Protein AF-R7FES4-F1 (afdb_monomer)

Sequence (307 aa):
MIMKKNKIALILLIMLLIALTPLKIIQAHNVELDPESLISLPMMILGGSGTVTIKNTVTDYTLYFQAVKIDNSTYSQINQVEAEGKNKLEKLKEEYKALETEVKTLKETYNTAYDAYAEGLKNTSLTETEKEKLKTDYETAKNNYQDKVKEYNDKVDEYNNIATETNNKINELTPMYIENDWVKATDNNISIDTKEFTGKQPYTIWIKLVTTEGTYYDEGIYTVTGTKTEEDTKKEDDVVDDSKNNENSNKEEKNNLIEFQNTNDNTTAQGKLPFTGKNKIYLISIVSIIIIAIISYNKYFKYKDVK

Radius of gyration: 29.15 Å; Cα contacts (8 Å, |Δi|>4): 291; chains: 1; bounding box: 77×64×92 Å

Structure (mmCIF, N/CA/C/O backbone):
data_AF-R7FES4-F1
#
_entry.id   AF-R7FES4-F1
#
loop_
_atom_site.group_PDB
_atom_site.id
_atom_site.type_symbol
_atom_site.label_atom_id
_atom_site.label_alt_id
_atom_site.label_comp_id
_atom_site.label_asym_id
_atom_site.label_entity_id
_atom_site.label_seq_id
_atom_site.pdbx_PDB_ins_code
_atom_site.Cartn_x
_atom_site.Cartn_y
_atom_site.Cartn_z
_atom_site.occupancy
_atom_site.B_iso_or_equiv
_atom_site.auth_seq_id
_atom_site.auth_comp_id
_atom_site.auth_asym_id
_atom_site.auth_atom_id
_atom_site.pdbx_PDB_model_num
ATOM 1 N N . MET A 1 1 ? -20.348 41.275 -15.454 1.00 45.09 1 MET A N 1
ATOM 2 C CA . MET A 1 1 ? -20.628 39.836 -15.211 1.00 45.09 1 MET A CA 1
ATOM 3 C C . MET A 1 1 ? -20.279 38.975 -16.443 1.00 45.09 1 MET A C 1
ATOM 5 O O . MET A 1 1 ? -21.078 38.152 -16.860 1.00 45.09 1 MET A O 1
ATOM 9 N N . ILE A 1 2 ? -19.089 39.149 -17.044 1.00 40.47 2 ILE A N 1
ATOM 10 C CA . ILE A 1 2 ? -18.698 38.469 -18.307 1.00 40.47 2 ILE A CA 1
ATOM 11 C C . ILE A 1 2 ? -17.461 37.556 -18.131 1.00 40.47 2 ILE A C 1
ATOM 13 O O . ILE A 1 2 ? -17.346 36.540 -18.800 1.00 40.47 2 ILE A O 1
ATOM 17 N N . MET A 1 3 ? -16.594 37.797 -17.138 1.00 39.56 3 MET A N 1
ATOM 18 C CA . MET A 1 3 ? -15.362 37.005 -16.940 1.00 39.56 3 MET A CA 1
ATOM 19 C C . MET A 1 3 ? -15.538 35.619 -16.287 1.00 39.56 3 MET A C 1
ATOM 21 O O . MET A 1 3 ? -14.634 34.795 -16.385 1.00 39.56 3 MET A O 1
ATOM 25 N N . LYS A 1 4 ? -16.660 35.325 -15.609 1.00 43.09 4 LYS A N 1
ATOM 26 C CA . LYS A 1 4 ? -16.847 34.023 -14.924 1.00 43.09 4 LYS A CA 1
ATOM 27 C C . LYS A 1 4 ? -17.251 32.891 -15.879 1.00 43.09 4 LYS A C 1
ATOM 29 O O . LYS A 1 4 ? -16.804 31.767 -15.694 1.00 43.09 4 LYS A O 1
ATOM 34 N N . LYS A 1 5 ? -18.040 33.189 -16.920 1.00 46.28 5 LYS A N 1
ATOM 35 C CA . LYS A 1 5 ? -18.491 32.188 -17.907 1.00 46.28 5 LYS A CA 1
ATOM 36 C C . LYS A 1 5 ? -17.357 31.756 -18.846 1.00 46.28 5 LYS A C 1
ATOM 38 O O . LYS A 1 5 ? -17.250 30.576 -19.160 1.00 46.28 5 LYS A O 1
ATOM 43 N N . ASN A 1 6 ? -16.448 32.675 -19.183 1.00 53.12 6 ASN A N 1
ATOM 44 C CA . ASN A 1 6 ? -15.301 32.386 -20.049 1.00 53.12 6 ASN A CA 1
ATOM 45 C C . ASN A 1 6 ? -14.258 31.474 -19.378 1.00 53.12 6 ASN A C 1
ATOM 47 O O .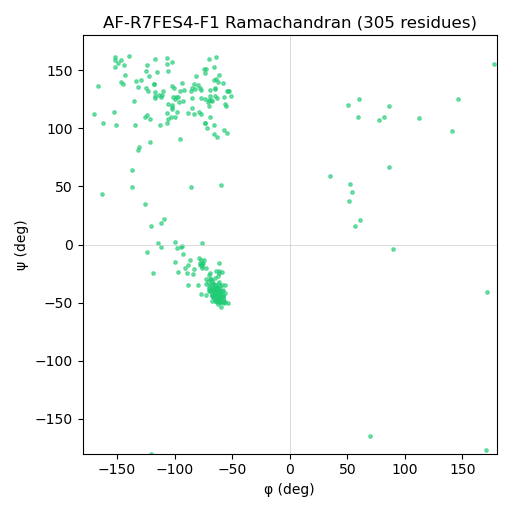 ASN A 1 6 ? -13.624 30.688 -20.068 1.00 53.12 6 ASN A O 1
ATOM 51 N N . LYS A 1 7 ? -14.114 31.514 -18.043 1.00 49.47 7 LYS A N 1
ATOM 52 C CA . LYS A 1 7 ? -13.232 30.584 -17.310 1.00 49.47 7 LYS A CA 1
ATOM 53 C C . LYS A 1 7 ? -13.769 29.151 -17.309 1.00 49.47 7 LYS A C 1
ATOM 55 O O . LYS A 1 7 ? -12.996 28.221 -17.487 1.00 49.47 7 LYS A O 1
ATOM 60 N N . ILE A 1 8 ? -15.084 28.980 -17.161 1.00 53.06 8 ILE A N 1
ATOM 61 C CA . ILE A 1 8 ? -15.735 27.660 -17.211 1.00 53.06 8 ILE A CA 1
ATOM 62 C C . ILE A 1 8 ? -15.654 27.080 -18.630 1.00 53.06 8 ILE A C 1
ATOM 64 O O . ILE A 1 8 ? -15.309 25.915 -18.794 1.00 53.06 8 ILE A O 1
ATOM 68 N N . ALA A 1 9 ? -15.891 27.906 -19.655 1.00 52.97 9 ALA A N 1
ATOM 69 C CA . ALA A 1 9 ? -15.741 27.500 -21.051 1.00 52.97 9 ALA A CA 1
ATOM 70 C C . ALA A 1 9 ? -14.292 27.112 -21.400 1.00 52.97 9 ALA A C 1
ATOM 72 O O . ALA A 1 9 ? -14.081 26.145 -22.123 1.00 52.97 9 ALA A O 1
ATOM 73 N N . LEU A 1 10 ? -13.296 27.815 -20.847 1.00 49.34 10 LEU A N 1
ATOM 74 C CA . LEU A 1 10 ? -11.881 27.500 -21.055 1.00 49.34 10 LEU A CA 1
ATOM 75 C C . LEU A 1 10 ? -11.471 26.183 -20.373 1.00 49.34 10 LEU A C 1
ATOM 77 O O . LEU A 1 10 ? -10.759 25.391 -20.976 1.00 49.34 10 LEU A O 1
ATOM 81 N N . ILE A 1 11 ? -11.965 25.912 -19.158 1.00 54.81 11 ILE A N 1
ATOM 82 C CA . ILE A 1 11 ? -11.732 24.637 -18.453 1.00 54.81 11 ILE A CA 1
ATOM 83 C C . ILE A 1 11 ? -12.369 23.465 -19.218 1.00 54.81 11 ILE A C 1
ATOM 85 O O . ILE A 1 11 ? -11.735 22.426 -19.384 1.00 54.81 11 ILE A O 1
ATOM 89 N N . LEU A 1 12 ? -13.589 23.641 -19.737 1.00 47.97 12 LEU A N 1
ATOM 90 C CA . LEU A 1 12 ? -14.261 22.630 -20.561 1.00 47.97 12 LEU A CA 1
ATOM 91 C C . LEU A 1 12 ? -13.545 22.397 -21.901 1.00 47.97 12 LEU A C 1
ATOM 93 O O . LEU A 1 12 ? -13.450 21.256 -22.342 1.00 47.97 12 LEU A O 1
ATOM 97 N N . LEU A 1 13 ? -13.000 23.447 -22.523 1.00 51.75 13 LEU A N 1
ATOM 98 C CA . LEU A 1 13 ? -12.224 23.340 -23.762 1.00 51.75 13 LEU A CA 1
ATOM 99 C C . LEU A 1 13 ? -10.888 22.614 -23.538 1.00 51.75 13 LEU A C 1
ATOM 101 O O . LEU A 1 13 ? -10.491 21.807 -24.371 1.00 51.75 13 LEU A O 1
ATOM 105 N N . ILE A 1 14 ? -10.219 22.855 -22.405 1.00 55.72 14 ILE A N 1
ATOM 106 C CA . ILE A 1 14 ? -8.994 22.140 -22.018 1.00 55.72 14 ILE A CA 1
ATOM 107 C C . ILE A 1 14 ? -9.298 20.656 -21.768 1.00 55.72 14 ILE A C 1
ATOM 109 O O . ILE A 1 14 ? -8.577 19.805 -22.279 1.00 55.72 14 ILE A O 1
ATOM 113 N N . MET A 1 15 ? -10.394 20.325 -21.073 1.00 48.19 15 MET A N 1
ATOM 114 C CA . MET A 1 15 ? -10.821 18.927 -20.905 1.00 48.19 15 MET A CA 1
ATOM 115 C C . MET A 1 15 ? -11.173 18.248 -22.239 1.00 48.19 15 MET A C 1
ATOM 117 O O . MET A 1 15 ? -10.829 17.087 -22.442 1.00 48.19 15 MET A O 1
ATOM 121 N N . LEU A 1 16 ? -11.799 18.972 -23.173 1.00 41.69 16 LEU A N 1
ATOM 122 C CA . LEU A 1 16 ? -12.119 18.459 -24.509 1.00 41.69 16 LEU A CA 1
ATOM 123 C C . LEU A 1 16 ? -10.861 18.243 -25.371 1.00 41.69 16 LEU A C 1
ATOM 125 O O . LEU A 1 16 ? -10.800 17.283 -26.130 1.00 41.69 16 LEU A O 1
ATOM 129 N N . LEU A 1 17 ? -9.842 19.097 -25.232 1.00 43.94 17 LEU A N 1
ATOM 130 C CA . LEU A 1 17 ? -8.550 18.951 -25.914 1.00 43.94 17 LEU A CA 1
ATOM 131 C C . LEU A 1 17 ? -7.723 17.777 -25.363 1.00 43.94 17 LEU A C 1
ATOM 133 O O . LEU A 1 17 ? -7.034 17.119 -26.136 1.00 43.94 17 LEU A O 1
ATOM 137 N N . ILE A 1 18 ? -7.835 17.471 -24.064 1.00 50.31 18 ILE A N 1
ATOM 138 C CA . ILE A 1 18 ? -7.239 16.265 -23.457 1.00 50.31 18 ILE A CA 1
ATOM 139 C C . ILE A 1 18 ? -7.928 14.989 -23.978 1.00 50.31 18 ILE A C 1
ATOM 141 O O . ILE A 1 18 ? -7.267 13.970 -24.137 1.00 50.31 18 ILE A O 1
ATOM 145 N N . ALA A 1 19 ? -9.223 15.050 -24.309 1.00 39.62 19 ALA A N 1
ATOM 146 C CA . ALA A 1 19 ? -9.984 13.923 -24.861 1.00 39.62 19 ALA A CA 1
ATOM 147 C C . ALA A 1 19 ? -9.754 13.665 -26.368 1.00 39.62 19 ALA A C 1
ATOM 149 O O . ALA A 1 19 ? -10.194 12.640 -26.883 1.00 39.62 19 ALA A O 1
ATOM 150 N N . LEU A 1 20 ? -9.103 14.593 -27.084 1.00 35.69 20 LEU A N 1
ATOM 151 C CA . LEU A 1 20 ? -8.860 14.526 -28.535 1.00 35.69 20 LEU A CA 1
ATOM 152 C C . LEU A 1 20 ? -7.444 14.052 -28.901 1.00 35.69 20 LEU A C 1
ATOM 154 O O . LEU A 1 20 ? -7.112 13.988 -30.087 1.00 35.69 20 LEU A O 1
ATOM 158 N N . THR A 1 21 ? -6.598 13.716 -27.923 1.00 42.12 21 THR A N 1
ATOM 159 C CA . THR A 1 21 ? -5.357 12.996 -28.221 1.00 42.12 21 THR A CA 1
ATOM 160 C C . THR A 1 21 ? -5.732 11.611 -28.758 1.00 42.12 21 THR A C 1
ATOM 162 O O . THR A 1 21 ? -6.642 10.975 -28.220 1.00 42.12 21 THR A O 1
ATOM 165 N N . PRO A 1 22 ? -5.106 11.128 -29.850 1.00 37.88 22 PRO A N 1
ATOM 166 C CA . PRO A 1 22 ? -5.361 9.776 -30.315 1.00 37.88 22 PRO A CA 1
ATOM 167 C C . PRO A 1 22 ? -5.077 8.835 -29.148 1.00 37.88 22 PRO A C 1
ATOM 169 O O . PRO A 1 22 ? -3.957 8.816 -28.633 1.00 37.88 22 PRO A O 1
ATOM 172 N N . LEU A 1 23 ? -6.104 8.097 -28.720 1.00 36.97 23 LEU A N 1
ATOM 173 C CA . LEU A 1 23 ? -5.965 6.971 -27.810 1.00 36.97 23 LEU A CA 1
ATOM 174 C C . LEU A 1 23 ? -4.942 6.036 -28.454 1.00 36.97 23 LEU A C 1
ATOM 176 O O . LEU A 1 23 ? -5.276 5.243 -29.336 1.00 36.97 23 LEU A O 1
ATOM 180 N N . LYS A 1 24 ? -3.671 6.145 -28.044 1.00 37.72 24 LYS A N 1
ATOM 181 C CA . LYS A 1 24 ? -2.761 5.011 -28.151 1.00 37.72 24 LYS A CA 1
ATOM 182 C C . LYS A 1 24 ? -3.529 3.876 -27.486 1.00 37.72 24 LYS A C 1
ATOM 184 O O . LYS A 1 24 ? -4.078 4.076 -26.404 1.00 37.72 24 LYS A O 1
ATOM 189 N N . ILE A 1 25 ? -3.662 2.742 -28.165 1.00 36.19 25 ILE A N 1
ATOM 190 C CA . ILE A 1 25 ? -4.230 1.547 -27.550 1.00 36.19 25 ILE A CA 1
ATOM 191 C C . ILE A 1 25 ? -3.256 1.195 -26.429 1.00 36.19 25 ILE A C 1
ATOM 193 O O . ILE A 1 25 ? -2.224 0.573 -26.669 1.00 36.19 25 ILE A O 1
ATOM 197 N N . ILE A 1 26 ? -3.528 1.703 -25.231 1.00 45.28 26 ILE A N 1
ATOM 198 C CA . ILE A 1 26 ? -2.822 1.306 -24.031 1.00 45.28 26 ILE A CA 1
ATOM 199 C C . ILE A 1 26 ? -3.304 -0.119 -23.817 1.00 45.28 26 ILE A C 1
ATOM 201 O O . ILE A 1 26 ? -4.497 -0.351 -23.600 1.00 45.28 26 ILE A O 1
ATOM 205 N N . GLN A 1 27 ? -2.414 -1.090 -24.027 1.00 44.56 27 GLN A N 1
ATOM 206 C CA . GLN A 1 27 ? -2.724 -2.462 -23.658 1.00 44.56 27 GLN A CA 1
ATOM 207 C C . GLN A 1 27 ? -3.082 -2.434 -22.177 1.00 44.56 27 GLN A C 1
ATOM 209 O O . GLN A 1 27 ? -2.298 -1.932 -21.374 1.00 44.56 27 GLN A O 1
ATOM 214 N N . ALA A 1 28 ? -4.294 -2.878 -21.846 1.00 43.06 28 ALA A N 1
ATOM 215 C CA . ALA A 1 28 ? -4.757 -2.872 -20.471 1.00 43.06 28 ALA A CA 1
ATOM 216 C C . ALA A 1 28 ? -3.737 -3.611 -19.600 1.00 43.06 28 ALA A C 1
ATOM 218 O O . ALA A 1 28 ? -3.306 -4.710 -19.952 1.00 43.06 28 ALA A O 1
ATOM 219 N N . HIS A 1 29 ? -3.372 -2.985 -18.484 1.00 60.44 29 HIS A N 1
ATOM 220 C CA . HIS A 1 29 ? -2.571 -3.576 -17.422 1.00 60.44 29 HIS A CA 1
ATOM 221 C C . HIS A 1 29 ? -3.289 -4.841 -16.928 1.00 60.44 29 HIS A C 1
ATOM 223 O O . HIS A 1 29 ? -4.314 -4.759 -16.253 1.00 60.44 29 HIS A O 1
ATOM 229 N N . ASN A 1 30 ? -2.860 -6.012 -17.406 1.00 65.50 30 ASN A N 1
ATOM 230 C CA . ASN A 1 30 ? -3.609 -7.270 -17.291 1.00 65.50 30 ASN A CA 1
ATOM 231 C C . ASN A 1 30 ? -2.846 -8.357 -16.525 1.00 65.50 30 ASN A C 1
ATOM 233 O O . ASN A 1 30 ? -3.212 -9.531 -16.597 1.00 65.50 30 ASN A O 1
ATOM 237 N N . VAL A 1 31 ? -1.799 -7.963 -15.800 1.00 76.75 31 VAL A N 1
ATOM 238 C CA . VAL A 1 31 ? -0.935 -8.871 -15.051 1.00 76.75 31 VAL A CA 1
ATOM 239 C C . VAL A 1 31 ? -1.039 -8.561 -13.566 1.00 76.75 31 VAL A C 1
ATOM 241 O O . VAL A 1 31 ? -0.930 -7.411 -13.146 1.00 76.75 31 VAL A O 1
ATOM 244 N N . GLU A 1 32 ? -1.250 -9.600 -12.762 1.00 77.56 32 GLU A N 1
ATOM 245 C CA . GLU A 1 32 ? -1.198 -9.485 -11.309 1.00 77.56 32 GLU A CA 1
ATOM 246 C C . GLU A 1 32 ? 0.255 -9.272 -10.860 1.00 77.56 32 GLU A C 1
ATOM 248 O O . GLU A 1 32 ? 1.141 -10.067 -11.185 1.00 77.56 32 GLU A O 1
ATOM 253 N N . LEU A 1 33 ? 0.499 -8.175 -10.140 1.00 80.75 33 LEU A N 1
ATOM 254 C CA . LEU A 1 33 ? 1.838 -7.783 -9.705 1.00 80.75 33 LEU A CA 1
ATOM 255 C C . LEU A 1 33 ? 2.176 -8.420 -8.354 1.00 80.75 33 LEU A C 1
ATOM 257 O O . LEU A 1 33 ? 1.580 -8.081 -7.334 1.00 80.75 33 LEU A O 1
ATOM 261 N N . ASP A 1 34 ? 3.153 -9.322 -8.381 1.00 75.81 34 ASP A N 1
ATOM 262 C CA . ASP A 1 34 ? 3.845 -9.947 -7.252 1.00 75.81 34 ASP A CA 1
ATOM 263 C C . ASP A 1 34 ? 2.971 -10.221 -6.007 1.00 75.81 34 ASP A C 1
ATOM 265 O O . ASP A 1 34 ? 3.270 -9.742 -4.904 1.00 75.81 34 ASP A O 1
ATOM 269 N N . PRO A 1 35 ? 1.890 -11.016 -6.146 1.00 74.62 35 PRO A N 1
ATOM 270 C CA . PRO A 1 35 ? 0.945 -11.265 -5.054 1.00 74.62 35 PRO A CA 1
ATOM 271 C C . PRO A 1 35 ? 1.602 -11.952 -3.846 1.00 74.62 35 PRO A C 1
ATOM 273 O O . PRO A 1 35 ? 1.146 -11.815 -2.710 1.00 74.62 35 PRO A O 1
ATOM 276 N N . GLU A 1 36 ? 2.707 -12.661 -4.075 1.00 78.56 36 GLU A N 1
ATOM 277 C CA . GLU A 1 36 ? 3.472 -13.384 -3.059 1.00 78.56 36 GLU A CA 1
ATOM 278 C C . GLU A 1 36 ? 4.637 -12.574 -2.460 1.00 78.56 36 GLU A C 1
ATOM 280 O O . GLU A 1 36 ? 5.322 -13.044 -1.539 1.00 78.56 36 GLU A O 1
ATOM 285 N N . SER A 1 37 ? 4.840 -11.337 -2.934 1.00 84.25 37 SER A N 1
ATOM 286 C CA . SER A 1 37 ? 5.920 -10.446 -2.494 1.00 84.25 37 SER A CA 1
ATOM 287 C C . SER A 1 37 ? 7.306 -11.101 -2.609 1.00 84.25 37 SER A C 1
ATOM 289 O O . SER A 1 37 ? 8.106 -11.079 -1.665 1.00 84.25 37 SER A O 1
ATOM 291 N N . LEU A 1 38 ? 7.564 -11.762 -3.739 1.00 85.69 38 LEU A N 1
ATOM 292 C CA . LEU A 1 38 ? 8.820 -12.439 -4.058 1.00 85.69 38 LEU A CA 1
ATOM 293 C C . LEU A 1 38 ? 9.861 -11.479 -4.639 1.00 85.69 38 LEU A C 1
ATOM 295 O O . LEU A 1 38 ? 11.058 -11.753 -4.525 1.00 85.69 38 LEU A O 1
ATOM 299 N N . ILE A 1 39 ? 9.419 -10.377 -5.250 1.00 86.00 39 ILE A N 1
ATOM 300 C CA . ILE A 1 39 ? 10.235 -9.432 -6.007 1.00 86.00 39 ILE A CA 1
ATOM 301 C C . ILE A 1 39 ? 10.305 -8.095 -5.260 1.00 86.00 39 ILE A C 1
ATOM 303 O O . ILE A 1 39 ? 9.314 -7.463 -4.894 1.00 86.00 39 ILE A O 1
ATOM 307 N N . SER A 1 40 ? 11.526 -7.626 -5.030 1.00 88.19 40 SER A N 1
ATOM 308 C CA . SER A 1 40 ? 11.800 -6.296 -4.492 1.00 88.19 40 SER A CA 1
ATOM 309 C C . SER A 1 40 ? 12.664 -5.523 -5.477 1.00 88.19 40 SER A C 1
ATOM 311 O O . SER A 1 40 ? 13.847 -5.813 -5.657 1.00 88.19 40 SER A O 1
ATOM 313 N N . LEU A 1 41 ? 12.051 -4.539 -6.128 1.00 84.75 41 LEU A N 1
ATOM 314 C CA . LEU A 1 41 ? 12.715 -3.655 -7.077 1.00 84.75 41 LEU A CA 1
ATOM 315 C C . LEU A 1 41 ? 13.776 -2.768 -6.404 1.00 84.75 41 LEU A C 1
ATOM 317 O O . LEU A 1 41 ? 13.646 -2.442 -5.218 1.00 84.75 41 LEU A O 1
ATOM 321 N N . PRO A 1 42 ? 14.814 -2.337 -7.146 1.00 83.88 42 PRO A N 1
ATOM 322 C CA . PRO A 1 42 ? 15.798 -1.405 -6.620 1.00 83.88 42 PRO A CA 1
ATOM 323 C C . PRO A 1 42 ? 15.144 -0.080 -6.231 1.00 83.88 42 PRO A C 1
ATOM 325 O O . PRO A 1 42 ? 14.243 0.414 -6.902 1.00 83.88 42 PRO A O 1
ATOM 328 N N . MET A 1 43 ? 15.657 0.550 -5.179 1.00 71.06 43 MET A N 1
ATOM 329 C CA . MET A 1 43 ? 15.185 1.871 -4.758 1.00 71.06 43 MET A CA 1
ATOM 330 C C . MET A 1 43 ? 15.418 2.941 -5.834 1.00 71.06 43 MET A C 1
ATOM 332 O O . MET A 1 43 ? 14.591 3.822 -6.041 1.00 71.06 43 MET A O 1
ATOM 336 N N . MET A 1 44 ? 16.563 2.873 -6.512 1.00 75.06 44 MET A N 1
ATOM 337 C CA . MET A 1 44 ? 16.962 3.797 -7.567 1.00 75.06 44 MET A CA 1
ATOM 338 C C . MET A 1 44 ? 17.730 3.044 -8.645 1.00 75.06 44 MET A C 1
ATOM 340 O O . MET A 1 44 ? 18.392 2.046 -8.362 1.00 75.06 44 MET A O 1
ATOM 344 N N . ILE A 1 45 ? 17.700 3.585 -9.860 1.00 82.81 45 ILE A N 1
ATOM 345 C CA . ILE A 1 45 ? 18.559 3.150 -10.959 1.00 82.81 45 ILE A CA 1
ATOM 346 C C . ILE A 1 45 ? 19.628 4.220 -11.158 1.00 82.81 45 ILE A C 1
ATOM 348 O O . ILE A 1 45 ? 19.356 5.310 -11.665 1.00 82.81 45 ILE A O 1
ATOM 352 N N . LEU A 1 46 ? 20.844 3.923 -10.703 1.00 80.19 46 LEU A N 1
ATOM 353 C CA . LEU A 1 46 ? 21.976 4.846 -10.734 1.00 80.19 46 LEU A CA 1
ATOM 354 C C . LEU A 1 46 ? 22.895 4.480 -11.895 1.00 80.19 46 LEU A C 1
ATOM 356 O O . LEU A 1 46 ? 23.301 3.331 -12.042 1.00 80.19 46 LEU A O 1
ATOM 360 N N . GLY A 1 47 ? 23.201 5.460 -12.749 1.00 84.31 47 GLY A N 1
ATOM 361 C CA . GLY A 1 47 ? 24.028 5.230 -13.939 1.00 84.31 47 GLY A CA 1
ATOM 362 C C . GLY A 1 47 ? 23.430 4.221 -14.928 1.00 84.31 47 GLY A C 1
ATOM 363 O O . GLY A 1 47 ? 24.168 3.638 -15.713 1.00 84.31 47 GLY A O 1
ATOM 364 N N . GLY A 1 48 ? 22.113 3.997 -14.875 1.00 90.06 48 GLY A N 1
ATOM 365 C CA . GLY A 1 48 ? 21.422 3.001 -15.695 1.00 90.06 48 GLY A CA 1
ATOM 366 C C . GLY A 1 48 ? 21.325 1.612 -15.073 1.00 90.06 48 GLY A C 1
ATOM 367 O O . GLY A 1 48 ? 20.654 0.775 -15.657 1.00 90.06 48 GLY A O 1
ATOM 368 N N . SER A 1 49 ? 21.911 1.364 -13.899 1.00 93.69 49 SER A N 1
ATOM 369 C CA . SER A 1 49 ? 21.915 0.035 -13.276 1.00 93.69 49 SER A CA 1
ATOM 370 C C . SER A 1 49 ? 21.140 -0.011 -11.961 1.00 93.69 49 SER A C 1
ATOM 372 O O . SER A 1 49 ? 21.111 0.958 -11.198 1.00 93.69 49 SER A O 1
ATOM 374 N N . GLY A 1 50 ? 20.543 -1.166 -11.678 1.00 92.44 50 GLY A N 1
ATOM 375 C CA . GLY A 1 50 ? 19.889 -1.473 -10.407 1.00 92.44 50 GLY A CA 1
ATOM 376 C C . GLY A 1 50 ? 19.922 -2.971 -10.113 1.00 92.44 50 GLY A C 1
ATOM 377 O O . GLY A 1 50 ? 20.119 -3.778 -11.019 1.00 92.44 50 GLY A O 1
ATOM 378 N N . THR A 1 51 ? 19.719 -3.349 -8.853 1.00 95.19 51 THR A N 1
ATOM 379 C CA . THR A 1 51 ? 19.687 -4.756 -8.430 1.00 95.19 51 THR A CA 1
ATOM 380 C C . THR A 1 51 ? 18.312 -5.097 -7.881 1.00 95.19 51 THR A C 1
ATOM 382 O O . THR A 1 51 ? 17.816 -4.439 -6.966 1.00 95.19 51 THR A O 1
ATOM 385 N N . VAL A 1 52 ? 17.706 -6.145 -8.428 1.00 92.94 52 VAL A N 1
ATOM 386 C CA . VAL A 1 52 ? 16.451 -6.700 -7.925 1.00 92.94 52 VAL A CA 1
ATOM 387 C C . VAL A 1 52 ? 16.770 -7.691 -6.812 1.00 92.94 52 VAL A C 1
ATOM 389 O O . VAL A 1 52 ? 17.635 -8.555 -6.945 1.00 92.94 52 VAL A O 1
ATOM 392 N N . THR A 1 53 ? 16.069 -7.578 -5.691 1.00 94.75 53 THR A N 1
ATOM 393 C CA . THR A 1 53 ? 16.181 -8.543 -4.598 1.00 94.75 53 THR A CA 1
ATOM 394 C C . THR A 1 53 ? 15.053 -9.555 -4.711 1.00 94.75 53 THR A C 1
ATOM 396 O O . THR A 1 53 ? 13.886 -9.177 -4.784 1.00 94.75 53 THR A O 1
ATOM 399 N N . ILE A 1 54 ? 15.408 -10.838 -4.710 1.00 93.19 54 ILE A N 1
ATOM 400 C CA . ILE A 1 54 ? 14.451 -11.942 -4.699 1.00 93.19 54 ILE A CA 1
ATOM 401 C C . ILE A 1 54 ? 14.383 -12.511 -3.287 1.00 93.19 54 ILE A C 1
ATOM 403 O O . ILE A 1 54 ? 15.409 -12.675 -2.620 1.00 93.19 54 ILE A O 1
ATOM 407 N N . LYS A 1 55 ? 13.166 -12.787 -2.816 1.00 91.12 55 LYS A N 1
ATOM 408 C CA . LYS A 1 55 ? 12.924 -13.390 -1.505 1.00 91.12 55 LYS A CA 1
ATOM 409 C C . LYS A 1 55 ? 13.744 -14.673 -1.360 1.00 91.12 55 LYS A C 1
ATOM 411 O O . LYS A 1 55 ? 13.717 -15.540 -2.226 1.00 91.12 55 LYS A O 1
ATOM 416 N N . ASN A 1 56 ? 14.442 -14.809 -0.235 1.00 91.19 56 ASN A N 1
ATOM 417 C CA . ASN A 1 56 ? 15.415 -15.883 0.001 1.00 91.19 56 ASN A CA 1
ATOM 418 C C . ASN A 1 56 ? 14.839 -17.312 -0.034 1.00 91.19 56 ASN A C 1
ATOM 420 O O . ASN A 1 56 ? 15.606 -18.266 -0.116 1.00 91.19 56 ASN A O 1
ATOM 424 N N . THR A 1 57 ? 13.516 -17.470 0.053 1.00 90.62 57 THR A N 1
ATOM 425 C CA . THR A 1 57 ? 12.829 -18.761 -0.078 1.00 90.62 57 THR A CA 1
ATOM 426 C C . THR A 1 57 ? 12.741 -19.243 -1.524 1.00 90.62 57 THR A C 1
ATOM 428 O O . THR A 1 57 ? 12.514 -20.426 -1.746 1.00 90.62 57 THR A O 1
ATOM 431 N N . VAL A 1 58 ? 12.912 -18.351 -2.502 1.00 92.06 58 VAL A N 1
ATOM 432 C CA . VAL A 1 58 ? 12.895 -18.699 -3.923 1.00 92.06 58 VAL A CA 1
ATOM 433 C C . VAL A 1 58 ? 14.293 -19.156 -4.325 1.00 92.06 58 VAL A C 1
ATOM 435 O O . VAL A 1 58 ? 15.261 -18.397 -4.263 1.00 92.06 58 VAL A O 1
ATOM 438 N N . THR A 1 59 ? 14.392 -20.411 -4.748 1.00 91.06 59 THR A N 1
ATOM 439 C CA . THR A 1 59 ? 15.622 -21.023 -5.266 1.00 91.06 59 THR A CA 1
ATOM 440 C C . THR A 1 59 ? 15.404 -21.431 -6.723 1.00 91.06 59 THR A C 1
ATOM 442 O O . THR A 1 59 ? 14.260 -21.513 -7.165 1.00 91.06 59 THR A O 1
ATOM 445 N N . ASP A 1 60 ? 16.484 -21.612 -7.486 1.00 94.00 60 ASP A N 1
ATOM 446 C CA . ASP A 1 60 ? 16.435 -22.071 -8.884 1.00 94.00 60 ASP A CA 1
ATOM 447 C C . ASP A 1 60 ? 15.493 -21.262 -9.796 1.00 94.00 60 ASP A C 1
ATOM 449 O O . ASP A 1 60 ? 14.641 -21.803 -10.503 1.00 94.00 60 ASP A O 1
ATOM 453 N N . TYR A 1 61 ? 15.654 -19.938 -9.796 1.00 97.19 61 TYR A N 1
ATOM 454 C CA . TYR A 1 61 ? 14.868 -19.033 -10.633 1.00 97.19 61 TYR A CA 1
ATOM 455 C C . TYR A 1 61 ? 15.670 -18.462 -11.802 1.00 97.19 61 TYR A C 1
ATOM 457 O O . TYR A 1 61 ? 16.901 -18.399 -11.796 1.00 97.19 61 TYR A O 1
ATOM 465 N N . THR A 1 62 ? 14.945 -17.983 -12.810 1.00 98.31 62 THR A N 1
ATOM 466 C CA . THR A 1 62 ? 15.485 -17.096 -13.839 1.00 98.31 62 THR A CA 1
ATOM 467 C C . THR A 1 62 ? 14.776 -15.755 -13.781 1.00 98.31 62 THR A C 1
ATOM 469 O O . THR A 1 62 ? 13.549 -15.690 -13.829 1.00 98.31 62 THR A O 1
ATOM 472 N N . LEU A 1 63 ? 15.560 -14.684 -13.701 1.00 98.19 63 LEU A N 1
ATOM 473 C CA . LEU A 1 63 ? 15.057 -13.321 -13.698 1.00 98.19 63 LEU A CA 1
ATOM 474 C C . LEU A 1 63 ? 15.210 -12.696 -15.084 1.00 98.19 63 LEU A C 1
ATOM 476 O O . LEU A 1 63 ? 16.276 -12.776 -15.699 1.00 98.19 63 LEU A O 1
ATOM 480 N N . TYR A 1 64 ? 14.156 -12.038 -15.544 1.00 98.50 64 TYR A N 1
ATOM 481 C CA . TYR A 1 64 ? 14.153 -11.204 -16.734 1.00 98.50 64 TYR A CA 1
ATOM 482 C C . TYR A 1 64 ? 13.686 -9.798 -16.378 1.00 98.50 64 TYR A C 1
ATOM 484 O O . TYR A 1 64 ? 12.939 -9.605 -15.416 1.00 98.50 64 TYR A O 1
ATOM 492 N N . PHE A 1 65 ? 14.104 -8.825 -17.176 1.00 98.25 65 PHE A N 1
ATOM 493 C CA . PHE A 1 65 ? 13.648 -7.453 -17.065 1.00 98.25 65 PHE A CA 1
ATOM 494 C C . PHE A 1 65 ? 13.406 -6.827 -18.439 1.00 98.25 65 PHE A C 1
ATOM 496 O O . PHE A 1 65 ? 13.892 -7.317 -19.460 1.00 98.25 65 PHE A O 1
ATOM 503 N N . GLN A 1 66 ? 12.660 -5.729 -18.452 1.00 97.75 66 GLN A N 1
ATOM 504 C CA . GLN A 1 66 ? 12.487 -4.870 -19.615 1.00 97.75 66 GLN A CA 1
ATOM 505 C C . GLN A 1 66 ? 12.372 -3.415 -19.164 1.00 97.75 66 GLN A C 1
ATOM 507 O O . GLN A 1 66 ? 11.692 -3.125 -18.182 1.00 97.75 66 GLN A O 1
ATOM 512 N N . ALA A 1 67 ? 13.022 -2.503 -19.887 1.00 96.25 67 ALA A N 1
ATOM 513 C CA . ALA A 1 67 ? 12.889 -1.067 -19.672 1.00 96.25 67 ALA A CA 1
ATOM 514 C C . ALA A 1 67 ? 12.042 -0.452 -20.789 1.00 96.25 67 ALA A C 1
ATOM 516 O O . ALA A 1 67 ? 12.490 -0.330 -21.927 1.00 96.25 67 ALA A O 1
ATOM 517 N N . VAL A 1 68 ? 10.817 -0.051 -20.459 1.00 95.19 68 VAL A N 1
ATOM 518 C CA . VAL A 1 68 ? 9.866 0.541 -21.402 1.00 95.19 68 VAL A CA 1
ATOM 519 C C . VAL A 1 68 ? 9.841 2.045 -21.194 1.00 95.19 68 VAL A C 1
ATOM 521 O O . VAL A 1 68 ? 9.481 2.533 -20.124 1.00 95.19 68 VAL A O 1
ATOM 524 N N . LYS A 1 69 ? 10.253 2.804 -22.209 1.00 94.25 69 LYS A N 1
ATOM 525 C CA . LYS A 1 69 ? 10.275 4.267 -22.131 1.00 94.25 69 LYS A CA 1
ATOM 526 C C . LYS A 1 69 ? 8.857 4.822 -21.990 1.00 94.25 69 LYS A C 1
ATOM 528 O O . LYS A 1 69 ? 7.967 4.452 -22.751 1.00 94.25 69 LYS A O 1
ATOM 533 N N . ILE A 1 70 ? 8.675 5.762 -21.066 1.00 88.19 70 ILE A N 1
ATOM 534 C CA . ILE A 1 70 ? 7.416 6.489 -20.889 1.00 88.19 70 ILE A CA 1
ATOM 535 C C . ILE A 1 70 ? 7.499 7.804 -21.672 1.00 88.19 70 ILE A C 1
ATOM 537 O O . ILE A 1 70 ? 8.476 8.549 -21.569 1.00 88.19 70 ILE A O 1
ATOM 541 N N . ASP A 1 71 ? 6.471 8.121 -22.456 1.00 90.38 71 ASP A N 1
ATOM 542 C CA . ASP A 1 71 ? 6.384 9.426 -23.111 1.00 90.38 71 ASP A CA 1
ATOM 543 C C . ASP A 1 71 ? 6.253 10.550 -22.069 1.00 90.38 71 ASP A C 1
ATOM 545 O O . ASP A 1 71 ? 5.522 10.421 -21.086 1.00 90.38 71 ASP A O 1
ATOM 549 N N . ASN A 1 72 ? 6.895 11.700 -22.305 1.00 86.31 72 ASN A N 1
ATOM 550 C CA . ASN A 1 72 ? 6.897 12.821 -21.353 1.00 86.31 72 ASN A CA 1
ATOM 551 C C . ASN A 1 72 ? 5.484 13.307 -20.976 1.00 86.31 72 ASN A C 1
ATOM 553 O O . ASN A 1 72 ? 5.258 13.703 -19.833 1.00 86.31 72 ASN A O 1
ATOM 557 N N . SER A 1 73 ? 4.528 13.276 -21.913 1.00 88.88 73 SER A N 1
ATOM 558 C CA . SER A 1 73 ? 3.132 13.642 -21.639 1.00 88.88 73 SER A CA 1
ATOM 559 C C . SER A 1 73 ? 2.467 12.665 -20.672 1.00 88.88 73 SER A C 1
ATOM 561 O O . SER A 1 73 ? 1.830 13.097 -19.715 1.00 88.88 73 SER A O 1
ATOM 563 N N . THR A 1 74 ? 2.658 11.363 -20.888 1.00 86.44 74 THR A N 1
ATOM 564 C CA . THR A 1 74 ? 2.134 10.301 -20.022 1.00 86.44 74 THR A CA 1
ATOM 565 C C . THR A 1 74 ? 2.788 10.368 -18.648 1.00 86.44 74 THR A C 1
ATOM 567 O O . THR A 1 74 ? 2.101 10.350 -17.633 1.00 86.44 74 THR A O 1
ATOM 570 N N . TYR A 1 75 ? 4.106 10.570 -18.595 1.00 85.94 75 TYR A N 1
ATOM 571 C CA . TYR A 1 75 ? 4.820 10.752 -17.334 1.00 85.94 75 TYR A CA 1
ATOM 572 C C . TYR A 1 75 ? 4.332 11.984 -16.557 1.00 85.94 75 TYR A C 1
ATOM 574 O O . TYR A 1 75 ? 4.166 11.934 -15.341 1.00 85.94 75 TYR A O 1
ATOM 582 N N . SER A 1 76 ? 4.032 13.092 -17.244 1.00 82.94 76 SER A N 1
ATOM 583 C CA . SER A 1 76 ? 3.424 14.265 -16.607 1.00 82.94 76 SER A CA 1
ATOM 584 C C . SER A 1 76 ? 2.033 13.967 -16.035 1.00 82.94 76 SER A C 1
ATOM 586 O O . SER A 1 76 ? 1.707 14.488 -14.970 1.00 82.94 76 SER A O 1
ATOM 588 N N . GLN A 1 77 ? 1.222 13.152 -16.715 1.00 85.88 77 GLN A N 1
ATOM 589 C CA . GLN A 1 77 ? -0.096 12.732 -16.224 1.00 85.88 77 GLN A CA 1
ATOM 590 C C . GLN A 1 77 ? 0.026 11.824 -14.995 1.00 85.88 77 GLN A C 1
ATOM 592 O O . GLN A 1 77 ? -0.674 12.052 -14.012 1.00 85.88 77 GLN A O 1
ATOM 597 N N . ILE A 1 78 ? 0.959 10.866 -15.008 1.00 78.88 78 ILE A N 1
ATOM 598 C CA . ILE A 1 78 ? 1.257 9.997 -13.858 1.00 78.88 78 ILE A CA 1
ATOM 599 C C . ILE A 1 78 ? 1.641 10.842 -12.639 1.00 78.88 78 ILE A C 1
ATOM 601 O O . ILE A 1 78 ? 1.025 10.711 -11.585 1.00 78.88 78 ILE A O 1
ATOM 605 N N . ASN A 1 79 ? 2.579 11.782 -12.801 1.00 80.06 79 ASN A N 1
ATOM 606 C CA . ASN A 1 79 ? 3.004 12.670 -11.714 1.00 80.06 79 ASN A CA 1
ATOM 607 C C . ASN A 1 79 ? 1.852 13.532 -11.171 1.00 80.06 79 ASN A C 1
ATOM 609 O O . ASN A 1 79 ? 1.801 13.818 -9.975 1.00 80.06 79 ASN A O 1
ATOM 613 N N . GLN A 1 80 ? 0.927 13.966 -12.034 1.00 81.69 80 GLN A N 1
ATOM 614 C CA . GLN A 1 80 ? -0.251 14.715 -11.602 1.00 81.69 80 GLN A CA 1
ATOM 615 C C . GLN A 1 80 ? -1.193 13.838 -10.768 1.00 81.69 80 GLN A C 1
ATOM 617 O O . GLN A 1 80 ? -1.601 14.252 -9.682 1.00 81.69 80 GLN A O 1
ATOM 622 N N . VAL A 1 81 ? -1.512 12.633 -11.250 1.00 76.50 81 VAL A N 1
ATOM 623 C CA . VAL A 1 81 ? -2.353 11.664 -10.532 1.00 76.50 81 VAL A CA 1
ATOM 624 C C . VAL A 1 81 ? -1.741 11.327 -9.172 1.00 76.50 81 VAL A C 1
ATOM 626 O O . VAL A 1 81 ? -2.445 11.355 -8.162 1.00 76.50 81 VAL A O 1
ATOM 629 N N . GLU A 1 82 ? -0.431 11.084 -9.128 1.00 77.25 82 GLU A N 1
ATOM 630 C CA . GLU A 1 82 ? 0.304 10.804 -7.895 1.00 77.25 82 GLU A CA 1
ATOM 631 C C . GLU A 1 82 ? 0.230 11.980 -6.911 1.00 77.25 82 GLU A C 1
ATOM 633 O O . GLU A 1 82 ? -0.110 11.792 -5.741 1.00 77.25 82 GLU A O 1
ATOM 638 N N . ALA A 1 83 ? 0.496 13.205 -7.372 1.00 77.12 83 ALA A N 1
ATOM 639 C CA . ALA A 1 83 ? 0.470 14.392 -6.522 1.00 77.12 83 ALA A CA 1
ATOM 640 C C . ALA A 1 83 ? -0.933 14.676 -5.956 1.00 77.12 83 ALA A C 1
ATOM 642 O O . ALA A 1 83 ? -1.079 14.997 -4.772 1.00 77.12 83 ALA A O 1
ATOM 643 N N . GLU A 1 84 ? -1.974 14.541 -6.781 1.00 78.25 84 GLU A N 1
ATOM 644 C CA . GLU A 1 84 ? -3.366 14.715 -6.359 1.00 78.25 84 GLU A CA 1
ATOM 645 C C . GLU A 1 84 ? -3.803 13.627 -5.368 1.00 78.25 84 GLU A C 1
ATOM 647 O O . GLU A 1 84 ? -4.429 13.942 -4.350 1.00 78.25 84 GLU A O 1
ATOM 652 N N . GLY A 1 85 ? -3.454 12.364 -5.636 1.00 77.12 85 GLY A N 1
ATOM 653 C CA . GLY A 1 85 ? -3.715 11.233 -4.746 1.00 77.12 85 GLY A CA 1
ATOM 654 C C . GLY A 1 85 ? -3.026 11.409 -3.395 1.00 77.12 85 GLY A C 1
ATOM 655 O O . GLY A 1 85 ? -3.687 11.357 -2.356 1.00 77.12 85 GLY A O 1
ATOM 656 N N . LYS A 1 86 ? -1.728 11.741 -3.400 1.00 79.31 86 LYS A N 1
ATOM 657 C CA . LYS A 1 86 ? -0.940 12.035 -2.195 1.00 79.31 86 LYS A CA 1
ATOM 658 C C . LYS A 1 86 ? -1.597 13.109 -1.333 1.00 79.31 86 LYS A C 1
ATOM 660 O O . LYS A 1 86 ? -1.788 12.898 -0.141 1.00 79.31 86 LYS A O 1
ATOM 665 N N . ASN A 1 87 ? -1.982 14.239 -1.928 1.00 80.19 87 ASN A N 1
ATOM 666 C CA . ASN A 1 87 ? -2.577 15.344 -1.176 1.00 80.19 87 ASN A CA 1
ATOM 667 C C . ASN A 1 87 ? -3.894 14.943 -0.486 1.00 80.19 87 ASN A C 1
ATOM 669 O O . ASN A 1 87 ? -4.158 15.360 0.641 1.00 80.19 87 ASN A O 1
ATOM 673 N N . LYS A 1 88 ? -4.725 14.133 -1.155 1.00 81.12 88 LYS A N 1
ATOM 674 C CA . LYS A 1 88 ? -5.966 13.605 -0.568 1.00 81.12 88 LYS A CA 1
ATOM 675 C C . LYS A 1 88 ? -5.671 12.634 0.574 1.00 81.12 88 LYS A C 1
ATOM 677 O O . LYS A 1 88 ? -6.283 12.744 1.632 1.00 81.12 88 LYS A O 1
ATOM 682 N N . LEU A 1 89 ? -4.723 11.719 0.376 1.00 79.19 89 LEU A N 1
ATOM 683 C CA . LEU A 1 89 ? -4.339 10.728 1.381 1.00 79.19 89 LEU A CA 1
ATOM 684 C C . LEU A 1 89 ? -3.711 11.372 2.620 1.00 79.19 89 LEU A C 1
ATOM 686 O O . LEU A 1 89 ? -4.007 10.937 3.727 1.00 79.19 89 LEU A O 1
ATOM 690 N N . GLU A 1 90 ? -2.900 12.422 2.468 1.00 80.62 90 GLU A N 1
ATOM 691 C CA . GLU A 1 90 ? -2.341 13.180 3.598 1.00 80.62 90 GLU A CA 1
ATOM 692 C C . GLU A 1 90 ? -3.441 13.814 4.460 1.00 80.62 90 GLU A C 1
ATOM 694 O O . GLU A 1 90 ? -3.427 13.659 5.679 1.00 80.62 90 GLU A O 1
ATOM 699 N N . LYS A 1 91 ? -4.453 14.433 3.840 1.00 83.75 91 LYS A N 1
ATOM 700 C CA . LYS A 1 91 ? -5.604 15.000 4.567 1.00 83.75 91 LYS A CA 1
ATOM 701 C C . LYS A 1 91 ? -6.416 13.926 5.288 1.00 83.75 91 LYS A C 1
ATOM 703 O O . LYS A 1 91 ? -6.682 14.046 6.480 1.00 83.75 91 LYS A O 1
ATOM 708 N N . LEU A 1 92 ? -6.752 12.838 4.591 1.00 79.75 92 LEU A N 1
ATOM 709 C CA . LEU A 1 92 ? -7.473 11.709 5.187 1.00 79.75 92 LEU A CA 1
ATOM 710 C C . LEU A 1 92 ? -6.671 11.062 6.324 1.00 79.75 92 LEU A C 1
ATOM 712 O O . LEU A 1 92 ? -7.260 10.599 7.300 1.00 79.75 92 LEU A O 1
ATOM 716 N N . LYS A 1 93 ? -5.334 11.069 6.225 1.00 81.69 93 LYS A N 1
ATOM 717 C CA . LYS A 1 93 ? -4.427 10.592 7.271 1.00 81.69 93 LYS A CA 1
ATOM 718 C C . LYS A 1 93 ? -4.523 11.402 8.551 1.00 81.69 93 LYS A C 1
ATOM 720 O O . LYS A 1 93 ? -4.549 10.822 9.635 1.00 81.69 93 LYS A O 1
ATOM 725 N N . GLU A 1 94 ? -4.583 12.719 8.440 1.00 85.12 94 GLU A N 1
ATOM 726 C CA . GLU A 1 94 ? -4.797 13.592 9.592 1.00 85.12 94 GLU A CA 1
ATOM 727 C C . GLU A 1 94 ? -6.183 13.360 10.215 1.00 85.12 94 GLU A C 1
ATOM 729 O O . GLU A 1 94 ? -6.290 13.204 11.433 1.00 85.12 94 GLU A O 1
ATOM 734 N N . GLU A 1 95 ? -7.225 13.242 9.385 1.00 86.19 95 GLU A N 1
ATOM 735 C CA . GLU A 1 95 ? -8.604 13.008 9.832 1.00 86.19 95 GLU A CA 1
ATOM 736 C C . GLU A 1 95 ? -8.766 11.679 10.584 1.00 86.19 95 GLU A C 1
ATOM 738 O O . GLU A 1 95 ? -9.275 11.666 11.708 1.00 86.19 95 GLU A O 1
ATOM 743 N N . TYR A 1 96 ? -8.309 10.550 10.021 1.00 81.19 96 TYR A N 1
ATOM 744 C CA . TYR A 1 96 ? -8.474 9.264 10.707 1.00 81.19 96 TYR A CA 1
ATOM 745 C C . TYR A 1 96 ? -7.612 9.171 11.974 1.00 81.19 96 TYR A C 1
ATOM 747 O O . TYR A 1 96 ? -8.017 8.494 12.915 1.00 81.19 96 TYR A O 1
ATOM 755 N N . LYS A 1 97 ? -6.448 9.842 12.044 1.00 83.25 97 LYS A N 1
ATOM 756 C CA . LYS A 1 97 ? -5.617 9.890 13.266 1.00 83.25 97 LYS A CA 1
ATOM 757 C C . LYS A 1 97 ? -6.311 10.647 14.402 1.00 83.25 97 LYS A C 1
ATOM 759 O O . LYS A 1 97 ? -6.209 10.254 15.568 1.00 83.25 97 LYS A O 1
ATOM 764 N N . ALA A 1 98 ? -7.022 11.727 14.078 1.00 87.50 98 ALA A N 1
ATOM 765 C CA . ALA A 1 98 ? -7.843 12.434 15.058 1.00 87.50 98 ALA A CA 1
ATOM 766 C C . ALA A 1 98 ? -8.960 11.518 15.587 1.00 87.50 98 ALA A C 1
ATOM 768 O O . ALA A 1 98 ? -9.098 11.351 16.801 1.00 87.50 98 ALA A O 1
ATOM 769 N N . LEU A 1 99 ? -9.666 10.827 14.684 1.00 86.19 99 LEU A N 1
ATOM 770 C CA . LEU A 1 99 ? -10.695 9.848 15.047 1.00 86.19 99 LEU A CA 1
ATOM 771 C C . LEU A 1 99 ? -10.132 8.687 15.878 1.00 86.19 99 LEU A C 1
ATOM 773 O O . LEU A 1 99 ? -10.754 8.286 16.855 1.00 86.19 99 LEU A O 1
ATOM 777 N N . GLU A 1 100 ? -8.944 8.173 15.554 1.00 85.00 100 GLU A N 1
ATOM 778 C CA . GLU A 1 100 ? -8.271 7.120 16.328 1.00 85.00 100 GLU A CA 1
ATOM 779 C C . GLU A 1 100 ? -8.071 7.532 17.794 1.00 85.00 100 GLU A C 1
ATOM 781 O O . GLU A 1 100 ? -8.310 6.746 18.717 1.00 85.00 100 GLU A O 1
ATOM 786 N N . THR A 1 101 ? -7.686 8.792 18.014 1.00 87.06 101 THR A N 1
ATOM 787 C CA . THR A 1 101 ? -7.513 9.355 19.357 1.00 87.06 101 THR A CA 1
ATOM 788 C C . THR A 1 101 ? -8.847 9.418 20.103 1.00 87.06 101 THR A C 1
ATOM 790 O O . THR A 1 101 ? -8.928 8.964 21.246 1.00 87.06 101 THR A O 1
ATOM 793 N N . GLU A 1 102 ? -9.913 9.897 19.454 1.00 91.62 102 GLU A N 1
ATOM 794 C CA . GLU A 1 102 ? -11.264 9.930 20.035 1.00 91.62 102 GLU A CA 1
ATOM 795 C C . GLU A 1 102 ? -11.781 8.527 20.380 1.00 91.62 102 GLU A C 1
ATOM 797 O O . GLU A 1 102 ? -12.303 8.302 21.475 1.00 91.62 102 GLU A O 1
ATOM 802 N N . VAL A 1 103 ? -11.591 7.559 19.477 1.00 86.19 103 VAL A N 1
ATOM 803 C CA . VAL A 1 103 ? -11.956 6.155 19.698 1.00 86.19 103 VAL A CA 1
ATOM 804 C C . VAL A 1 103 ? -11.242 5.602 20.929 1.00 86.19 103 VAL A C 1
ATOM 806 O O . VAL A 1 103 ? -11.867 4.915 21.743 1.00 86.19 103 VAL A O 1
ATOM 809 N N . LYS A 1 104 ? -9.947 5.899 21.099 1.00 88.12 104 LYS A N 1
ATOM 810 C CA . LYS A 1 104 ? -9.172 5.453 22.263 1.00 88.12 104 LYS A CA 1
ATOM 811 C C . LYS A 1 104 ? -9.744 6.015 23.568 1.00 88.12 104 LYS A C 1
ATOM 813 O O . LYS A 1 104 ? -9.963 5.247 24.503 1.00 88.12 104 LYS A O 1
ATOM 818 N N . THR A 1 105 ? -10.058 7.309 23.614 1.00 92.94 105 THR A N 1
ATOM 819 C CA . THR A 1 105 ? -10.672 7.944 24.793 1.00 92.94 105 THR A CA 1
ATOM 820 C C . THR A 1 105 ? -12.058 7.371 25.106 1.00 92.94 105 THR A C 1
ATOM 822 O O . THR A 1 105 ? -12.371 7.059 26.260 1.00 92.94 105 THR A O 1
ATOM 825 N N . LEU A 1 106 ? -12.900 7.169 24.089 1.00 89.88 106 LEU A N 1
ATOM 826 C CA . LEU A 1 106 ? -14.226 6.577 24.278 1.00 89.88 106 LEU A CA 1
ATOM 827 C C . LEU A 1 106 ? -14.149 5.117 24.725 1.00 89.88 106 LEU A C 1
ATOM 829 O O . LEU A 1 106 ? -14.971 4.690 25.532 1.00 89.88 106 LEU A O 1
ATOM 833 N N . LYS A 1 107 ? -13.138 4.363 24.278 1.00 91.38 107 LYS A N 1
ATOM 834 C CA . LYS A 1 107 ? -12.890 2.993 24.743 1.00 91.38 107 LYS A CA 1
ATOM 835 C C . LYS A 1 107 ? -12.593 2.943 26.241 1.00 91.38 107 LYS A C 1
ATOM 837 O O . LYS A 1 107 ? -13.097 2.058 26.928 1.00 91.38 107 LYS A O 1
ATOM 842 N N . GLU A 1 108 ? -11.797 3.879 26.754 1.00 91.75 108 GLU A N 1
ATOM 843 C CA . GLU A 1 108 ? -11.499 3.983 28.190 1.00 91.75 108 GLU A CA 1
ATOM 844 C C . GLU A 1 108 ? -12.762 4.309 29.001 1.00 91.75 108 GLU A C 1
ATOM 846 O O . GLU A 1 108 ? -13.018 3.685 30.035 1.00 91.75 108 GLU A O 1
ATOM 851 N N . THR A 1 109 ? -13.603 5.213 28.488 1.00 94.25 109 THR A N 1
ATOM 852 C CA . THR A 1 109 ? -14.895 5.564 29.104 1.00 94.25 109 THR A CA 1
ATOM 853 C C . THR A 1 109 ? -15.856 4.373 29.104 1.00 94.25 109 THR A C 1
ATOM 855 O O . THR A 1 109 ? -16.452 4.056 30.132 1.00 94.25 109 THR A O 1
ATOM 858 N N . TYR A 1 110 ? -15.963 3.668 27.976 1.00 89.69 110 TYR A N 1
ATOM 859 C CA . TYR A 1 110 ? -16.737 2.434 27.843 1.00 89.69 110 TYR A CA 1
ATOM 860 C C . TYR A 1 110 ? -16.279 1.360 28.837 1.00 89.69 110 TYR A C 1
ATOM 862 O O . TYR A 1 110 ? -17.114 0.794 29.541 1.00 89.69 110 TYR A O 1
ATOM 870 N N . ASN A 1 111 ? -14.970 1.099 28.930 1.00 89.94 111 ASN A N 1
ATOM 871 C CA . ASN A 1 111 ? -14.427 0.101 29.852 1.00 89.94 111 ASN A CA 1
ATOM 872 C C . ASN A 1 111 ? -14.737 0.466 31.310 1.00 89.94 111 ASN A C 1
ATOM 874 O O . ASN A 1 111 ? -15.218 -0.378 32.059 1.00 89.94 111 ASN A O 1
ATOM 878 N N . THR A 1 112 ? -14.549 1.735 31.683 1.00 94.94 112 THR A N 1
ATOM 879 C CA . THR A 1 112 ? -14.837 2.232 33.038 1.00 94.94 112 THR A CA 1
ATOM 880 C C . THR A 1 112 ? -16.318 2.074 33.393 1.00 94.94 112 THR A C 1
ATOM 882 O O . THR A 1 112 ? -16.653 1.580 34.469 1.00 94.94 112 THR A O 1
ATOM 885 N N . ALA A 1 113 ? -17.222 2.453 32.483 1.00 91.62 113 ALA A N 1
ATOM 886 C CA . ALA A 1 113 ? -18.662 2.316 32.695 1.00 91.62 113 ALA A CA 1
ATOM 887 C C . ALA A 1 113 ? -19.100 0.843 32.758 1.00 91.62 113 ALA A C 1
ATOM 889 O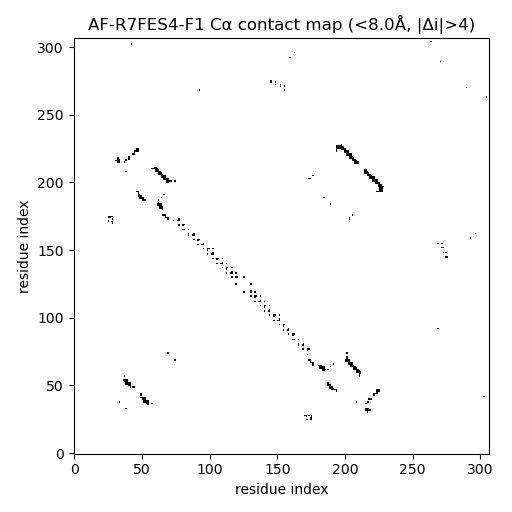 O . ALA A 1 113 ? -19.956 0.481 33.566 1.00 91.62 113 ALA A O 1
ATOM 890 N N . TYR A 1 114 ? -18.490 -0.019 31.938 1.00 91.56 114 TYR A N 1
ATOM 891 C CA . TYR A 1 114 ? -18.718 -1.460 31.984 1.00 91.56 114 TYR A CA 1
ATOM 892 C C . TYR A 1 114 ? -18.291 -2.063 33.328 1.00 91.56 114 TYR A C 1
ATOM 894 O O . TYR A 1 114 ? -19.059 -2.830 33.910 1.00 91.56 114 TYR A O 1
ATOM 902 N N . ASP A 1 115 ? -17.103 -1.718 33.830 1.00 92.50 115 ASP A N 1
ATOM 903 C CA . ASP A 1 115 ? -16.603 -2.231 35.108 1.00 92.50 115 ASP A CA 1
ATOM 904 C C . ASP A 1 115 ? -17.494 -1.763 36.268 1.00 92.50 115 ASP A C 1
ATOM 906 O O . ASP A 1 115 ? -17.937 -2.590 37.067 1.00 92.50 115 ASP A O 1
ATOM 910 N N . ALA A 1 116 ? -17.880 -0.482 36.289 1.00 94.44 116 ALA A N 1
ATOM 911 C CA . ALA A 1 116 ? -18.808 0.061 37.282 1.00 94.44 116 ALA A CA 1
ATOM 912 C C . ALA A 1 116 ? -20.178 -0.643 37.258 1.00 94.44 116 ALA A C 1
ATOM 914 O O . ALA A 1 116 ? -20.723 -0.989 38.308 1.00 94.44 116 ALA A O 1
ATOM 915 N N . TYR A 1 117 ? -20.731 -0.907 36.069 1.00 91.44 117 TYR A N 1
ATOM 916 C CA . TYR A 1 117 ? -21.973 -1.668 35.928 1.00 91.44 117 TYR A CA 1
ATOM 917 C C . TYR A 1 117 ? -21.816 -3.117 36.415 1.00 91.44 117 TYR A C 1
ATOM 919 O O . TYR A 1 117 ? -22.639 -3.605 37.192 1.00 91.44 117 TYR A O 1
ATOM 927 N N . ALA A 1 118 ? -20.738 -3.798 36.017 1.00 91.00 118 ALA A N 1
ATOM 928 C CA . ALA A 1 118 ? -20.468 -5.180 36.401 1.00 91.00 118 ALA A CA 1
ATOM 929 C C . ALA A 1 118 ? -20.232 -5.349 37.913 1.00 91.00 118 ALA A C 1
ATOM 931 O O . ALA A 1 118 ? -20.616 -6.373 38.485 1.00 91.00 118 ALA A O 1
ATOM 932 N N . GLU A 1 119 ? -19.607 -4.371 38.569 1.00 93.75 119 GLU A N 1
ATOM 933 C CA . GLU A 1 119 ? -19.463 -4.319 40.026 1.00 93.75 119 GLU A CA 1
ATOM 934 C C . GLU A 1 119 ? -20.783 -3.972 40.719 1.00 93.75 119 GLU A C 1
ATOM 936 O O . GLU A 1 119 ? -21.158 -4.637 41.686 1.00 93.75 119 GLU A O 1
ATOM 941 N N . GLY A 1 120 ? -21.535 -3.001 40.193 1.00 94.25 120 GLY A N 1
ATOM 942 C CA . GLY A 1 120 ? -22.839 -2.609 40.724 1.00 94.25 120 GLY A CA 1
ATOM 943 C C . GLY A 1 120 ? -23.857 -3.751 40.738 1.00 94.25 120 GLY A C 1
ATOM 944 O O . GLY A 1 120 ? -24.617 -3.887 41.695 1.00 94.25 120 GLY A O 1
ATOM 945 N N . LEU A 1 121 ? -23.817 -4.642 39.742 1.00 89.19 121 LEU A N 1
ATOM 946 C CA . LEU A 1 121 ? -24.638 -5.860 39.715 1.00 89.19 121 LEU A CA 1
ATOM 947 C C . LEU A 1 121 ? -24.338 -6.831 40.870 1.00 89.19 121 LEU A C 1
ATOM 949 O O . LEU A 1 121 ? -25.217 -7.593 41.269 1.00 89.19 121 LEU A O 1
ATOM 953 N N . LYS A 1 122 ? -23.112 -6.822 41.406 1.00 93.88 122 LYS A N 1
ATOM 954 C CA . LYS A 1 122 ? -22.694 -7.683 42.527 1.00 93.88 122 LYS A CA 1
ATOM 955 C C . LYS A 1 122 ? -22.969 -7.040 43.889 1.00 93.88 122 LYS A C 1
ATOM 957 O O . LYS A 1 122 ? -22.952 -7.737 44.901 1.00 93.88 122 LYS A O 1
ATOM 962 N N . ASN A 1 123 ? -23.185 -5.726 43.928 1.00 92.00 123 ASN A N 1
ATOM 963 C CA . ASN A 1 123 ? -23.337 -4.967 45.161 1.00 92.00 123 ASN A CA 1
ATOM 964 C C . ASN A 1 123 ? -24.781 -5.047 45.687 1.00 92.00 123 ASN A C 1
ATOM 966 O O . ASN A 1 123 ? -25.712 -4.499 45.096 1.00 92.00 123 ASN A O 1
ATOM 970 N N . THR A 1 124 ? -24.963 -5.716 46.827 1.00 92.25 124 THR A N 1
ATOM 971 C CA . THR A 1 124 ? -26.271 -5.906 47.476 1.00 92.25 124 THR A CA 1
ATOM 972 C C . THR A 1 124 ? -26.800 -4.657 48.180 1.00 92.25 124 THR A C 1
ATOM 974 O O . THR A 1 124 ? -27.983 -4.616 48.507 1.00 92.25 124 THR A O 1
ATOM 977 N N . SER A 1 125 ? -25.959 -3.641 48.391 1.00 94.38 125 SER A N 1
ATOM 978 C CA . SER A 1 125 ? -26.335 -2.381 49.043 1.00 94.38 125 SER A CA 1
ATOM 979 C C . SER A 1 125 ? -26.907 -1.340 48.076 1.00 94.38 125 SER A C 1
ATOM 981 O O . SER A 1 125 ? -27.465 -0.348 48.536 1.00 94.38 125 SER A O 1
ATOM 983 N N . LEU A 1 126 ? -26.762 -1.535 46.759 1.00 94.25 126 LEU A N 1
ATO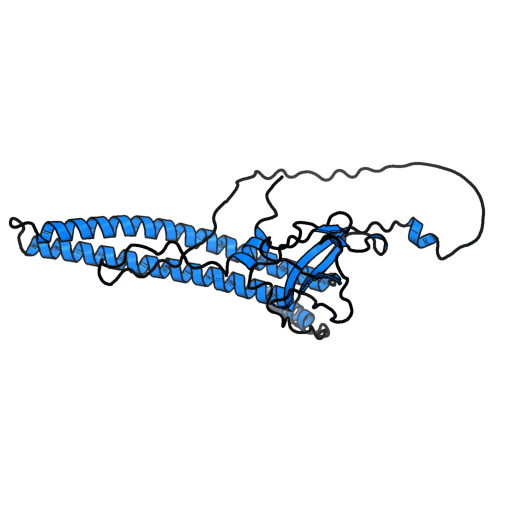M 984 C CA . LEU A 1 126 ? -27.314 -0.624 45.754 1.00 94.25 126 LEU A CA 1
ATOM 985 C C . LEU A 1 126 ? -28.804 -0.879 45.529 1.00 94.25 126 LEU A C 1
ATOM 987 O O . LEU A 1 126 ? -29.245 -2.021 45.370 1.00 94.25 126 LEU A O 1
ATOM 991 N N . THR A 1 127 ? -29.560 0.208 45.431 1.00 95.31 127 THR A N 1
ATOM 992 C CA . THR A 1 127 ? -30.963 0.201 45.020 1.00 95.31 127 THR A CA 1
ATOM 993 C C . THR A 1 127 ? -31.110 -0.134 43.534 1.00 95.31 127 THR A C 1
ATOM 995 O O . THR A 1 127 ? -30.189 0.042 42.733 1.00 95.31 127 THR A O 1
ATOM 998 N N . GLU A 1 128 ? -32.303 -0.573 43.130 1.00 93.19 128 GLU A N 1
ATOM 999 C CA . GLU A 1 128 ? -32.595 -0.857 41.717 1.00 93.19 128 GLU A CA 1
ATOM 1000 C C . GLU A 1 128 ? -32.471 0.393 40.830 1.00 93.19 128 GLU A C 1
ATOM 1002 O O . GLU A 1 128 ? -31.984 0.306 39.705 1.00 93.19 128 GLU A O 1
ATOM 1007 N N . THR A 1 129 ? -32.814 1.575 41.352 1.00 94.75 129 THR A N 1
ATOM 1008 C CA . THR A 1 129 ? -32.635 2.850 40.641 1.00 94.75 129 THR A CA 1
ATOM 1009 C C . THR A 1 129 ? -31.160 3.147 40.359 1.00 94.75 129 THR A C 1
ATOM 1011 O O . THR A 1 129 ? -30.816 3.590 39.264 1.00 94.75 129 THR A O 1
ATOM 1014 N N . GLU A 1 130 ? -30.267 2.883 41.317 1.00 96.50 130 GLU A N 1
ATOM 1015 C CA . GLU A 1 130 ? -28.822 3.076 41.130 1.00 96.50 130 GLU A CA 1
ATOM 1016 C C . GLU A 1 130 ? -28.246 2.081 40.115 1.00 96.50 130 GLU A C 1
ATOM 1018 O O . GLU A 1 130 ? -27.432 2.460 39.271 1.00 96.50 130 GLU A O 1
ATOM 1023 N N . LYS A 1 131 ? -28.710 0.825 40.135 1.00 92.62 131 LYS A N 1
ATOM 1024 C CA . LYS A 1 131 ? -28.310 -0.190 39.148 1.00 92.62 131 LYS A CA 1
ATOM 1025 C C . LYS A 1 131 ? -28.782 0.155 37.735 1.00 92.62 131 LYS A C 1
ATOM 1027 O O . LYS A 1 131 ? -28.012 -0.009 36.789 1.00 92.62 131 LYS A O 1
ATOM 1032 N N . GLU A 1 132 ? -30.004 0.668 37.576 1.00 95.56 132 GLU A N 1
ATOM 1033 C CA . GLU A 1 132 ? -30.508 1.092 36.262 1.00 95.56 132 GLU A CA 1
ATOM 1034 C C . GLU A 1 132 ? -29.749 2.318 35.733 1.00 95.56 132 GLU A C 1
ATOM 1036 O O . GLU A 1 132 ? -29.470 2.404 34.534 1.00 95.56 132 GLU A O 1
ATOM 1041 N N . LYS A 1 133 ? -29.318 3.230 36.619 1.00 97.12 133 LYS A N 1
ATOM 1042 C CA . LYS A 1 133 ? -28.426 4.332 36.234 1.00 97.12 133 LYS A CA 1
ATOM 1043 C C . LYS A 1 133 ? -27.092 3.806 35.694 1.00 97.12 133 LYS A C 1
ATOM 1045 O O . LYS A 1 133 ? -26.691 4.209 34.607 1.00 97.12 133 LYS A O 1
ATOM 1050 N N . LEU A 1 134 ? -26.439 2.875 36.397 1.00 96.06 134 LEU A N 1
ATOM 1051 C CA . LEU A 1 134 ? -25.174 2.274 35.945 1.00 96.06 134 LEU A CA 1
ATOM 1052 C C . LEU A 1 134 ? -25.316 1.572 34.588 1.00 96.06 134 LEU A C 1
ATOM 1054 O O . LEU A 1 134 ? -24.445 1.695 33.729 1.00 96.06 134 LEU A O 1
ATOM 1058 N N . LYS A 1 135 ? -26.432 0.868 34.373 1.00 94.94 135 LYS A N 1
ATOM 1059 C CA . LYS A 1 135 ? -26.750 0.239 33.087 1.00 94.94 135 LYS A CA 1
ATOM 1060 C C . LYS A 1 135 ? -26.914 1.271 31.970 1.00 94.94 135 LYS A C 1
ATOM 1062 O O . LYS A 1 135 ? -26.386 1.078 30.878 1.00 94.94 135 LYS A O 1
ATOM 1067 N N . THR A 1 136 ? -27.633 2.359 32.243 1.00 97.00 136 THR A N 1
ATOM 1068 C CA . THR A 1 136 ? -27.855 3.449 31.282 1.00 97.00 136 THR A CA 1
ATOM 1069 C C . THR A 1 136 ? -26.540 4.139 30.917 1.00 97.00 136 THR A C 1
ATOM 1071 O O . THR A 1 136 ? -26.279 4.367 29.734 1.00 97.00 136 THR A O 1
ATOM 1074 N N . ASP A 1 137 ? -25.686 4.415 31.906 1.00 95.88 137 ASP A N 1
ATOM 1075 C CA . ASP A 1 137 ? -24.358 5.002 31.700 1.00 95.88 137 ASP A CA 1
ATOM 1076 C C . ASP A 1 137 ? -23.476 4.072 30.838 1.00 95.88 137 ASP A C 1
ATOM 1078 O O . ASP A 1 137 ? -22.844 4.524 29.880 1.00 95.88 137 ASP A O 1
ATOM 1082 N N . TYR A 1 138 ? -23.493 2.761 31.117 1.00 94.00 138 TYR A N 1
ATOM 1083 C CA . TYR A 1 138 ? -22.801 1.740 30.322 1.00 94.00 138 TYR A CA 1
ATOM 1084 C C . TYR A 1 138 ? -23.278 1.690 28.863 1.00 94.00 138 TYR A C 1
ATOM 1086 O O . TYR A 1 138 ? -22.451 1.775 27.952 1.00 94.00 138 TYR A O 1
ATOM 1094 N N . GLU A 1 139 ? -24.586 1.559 28.617 1.00 93.25 139 GLU A N 1
ATOM 1095 C CA . GLU A 1 139 ? -25.115 1.473 27.247 1.00 93.25 139 GLU A CA 1
ATOM 1096 C C . GLU A 1 139 ? -24.874 2.779 26.474 1.00 93.25 139 GLU A C 1
ATOM 1098 O O . GLU A 1 139 ? -24.544 2.739 25.290 1.00 93.25 139 GLU A O 1
ATOM 1103 N N . THR A 1 140 ? -24.935 3.935 27.144 1.00 97.06 140 THR A N 1
ATOM 1104 C CA . THR A 1 140 ? -24.587 5.230 26.536 1.00 97.06 140 THR A CA 1
ATOM 1105 C C . THR A 1 140 ? -23.117 5.269 26.117 1.00 97.06 140 THR A C 1
ATOM 1107 O O . THR A 1 140 ? -22.807 5.604 24.973 1.00 97.06 140 THR A O 1
ATOM 1110 N N . ALA A 1 141 ? -22.196 4.884 27.008 1.00 90.88 141 ALA A N 1
ATOM 1111 C CA . ALA A 1 141 ? -20.765 4.863 26.704 1.00 90.88 141 ALA A CA 1
ATOM 1112 C C . ALA A 1 141 ? -20.424 3.875 25.575 1.00 90.88 141 ALA A C 1
ATOM 1114 O O . ALA A 1 141 ? -19.606 4.174 24.705 1.00 90.88 141 ALA A O 1
ATOM 1115 N N . LYS A 1 142 ? -21.084 2.713 25.560 1.00 91.06 142 LYS A N 1
ATOM 1116 C CA . LYS A 1 142 ? -20.954 1.701 24.508 1.00 91.06 142 LYS A CA 1
ATOM 1117 C C . LYS A 1 142 ? -21.439 2.207 23.152 1.00 91.06 142 LYS A C 1
ATOM 1119 O O . LYS A 1 142 ? -20.708 2.037 22.180 1.00 91.06 142 LYS A O 1
ATOM 1124 N N . ASN A 1 143 ? -22.619 2.826 23.082 1.00 92.00 143 ASN A N 1
ATOM 1125 C CA . ASN A 1 143 ? -23.149 3.371 21.830 1.00 92.00 143 ASN A CA 1
ATOM 1126 C C . ASN A 1 143 ? -22.225 4.464 21.281 1.00 92.00 143 ASN A C 1
ATOM 1128 O O . ASN A 1 143 ? -21.800 4.371 20.135 1.00 92.00 143 ASN A O 1
ATOM 1132 N N . ASN A 1 144 ? -21.792 5.409 22.124 1.00 93.00 144 ASN A N 1
ATOM 1133 C CA . ASN A 1 144 ? -20.850 6.458 21.718 1.00 93.00 144 ASN A CA 1
ATOM 1134 C C . ASN A 1 144 ? -19.536 5.876 21.168 1.00 93.00 144 ASN A C 1
ATOM 1136 O O . ASN A 1 144 ? -19.030 6.332 20.142 1.00 93.00 144 ASN A O 1
ATOM 1140 N N . TYR A 1 145 ? -18.982 4.856 21.835 1.00 87.00 145 TYR A N 1
ATOM 1141 C CA . TYR A 1 145 ? -17.787 4.157 21.361 1.00 87.00 145 TYR A CA 1
ATOM 1142 C C . TYR A 1 145 ? -18.022 3.471 20.006 1.00 87.00 145 TYR A C 1
ATOM 1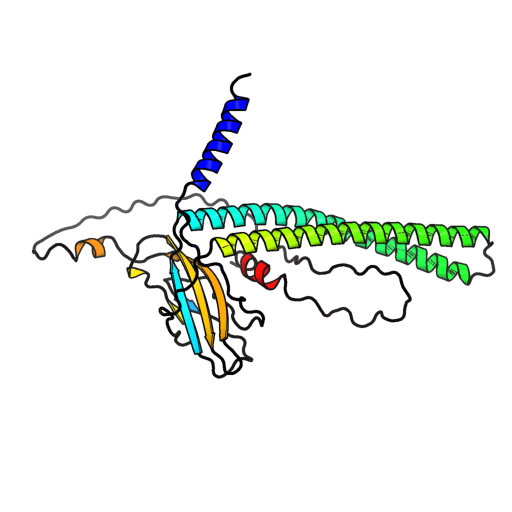144 O O . TYR A 1 145 ? -17.210 3.622 19.096 1.00 87.00 145 TYR A O 1
ATOM 1152 N N . GLN A 1 146 ? -19.128 2.737 19.854 1.00 86.25 146 GLN A N 1
ATOM 1153 C CA . GLN A 1 146 ? -19.455 2.017 18.620 1.00 86.25 146 GLN A CA 1
ATOM 1154 C C . GLN A 1 146 ? -19.702 2.964 17.439 1.00 86.25 146 GLN A C 1
ATOM 1156 O O . GLN A 1 146 ? -19.191 2.710 16.347 1.00 86.25 146 GLN A O 1
ATOM 1161 N N . ASP A 1 147 ? -20.411 4.070 17.661 1.00 91.44 147 ASP A N 1
ATOM 1162 C CA . ASP A 1 147 ? -20.664 5.091 16.643 1.00 91.44 147 ASP A CA 1
ATOM 1163 C C . ASP A 1 147 ? -19.354 5.724 16.164 1.00 91.44 147 ASP A C 1
ATOM 1165 O O . ASP A 1 147 ? -19.118 5.847 14.960 1.00 91.44 147 ASP A O 1
ATOM 1169 N N . LYS A 1 148 ? -18.442 6.037 17.093 1.00 92.56 148 LYS A N 1
ATOM 1170 C CA . LYS A 1 148 ? -17.138 6.608 16.740 1.00 92.56 148 LYS A CA 1
ATOM 1171 C C . LYS A 1 148 ? -16.221 5.603 16.035 1.00 92.56 148 LYS A C 1
ATOM 1173 O O . LYS A 1 148 ? -15.509 5.973 15.105 1.00 92.56 148 LYS A O 1
ATOM 1178 N N . VAL A 1 149 ? -16.258 4.325 16.422 1.00 83.06 149 VAL A N 1
ATOM 1179 C CA . VAL A 1 149 ? -15.553 3.248 15.699 1.00 83.06 149 VAL A CA 1
ATOM 1180 C C . VAL A 1 149 ? -16.056 3.134 14.262 1.00 83.06 149 VAL A C 1
ATOM 1182 O O . VAL A 1 149 ? -15.250 2.946 13.350 1.00 83.06 149 VAL A O 1
ATOM 1185 N N . LYS A 1 150 ? -17.370 3.265 14.041 1.00 86.56 150 LYS A N 1
ATOM 1186 C CA . LYS A 1 150 ? -17.941 3.277 12.693 1.00 86.56 150 LYS A CA 1
ATOM 1187 C C . LYS A 1 150 ? -17.387 4.441 11.872 1.00 86.56 150 LYS A C 1
ATOM 1189 O O . LYS A 1 150 ? -16.911 4.210 10.769 1.00 86.56 150 LYS A O 1
ATOM 1194 N N . GLU A 1 151 ? -17.400 5.652 12.424 1.00 90.31 151 GLU A N 1
ATOM 1195 C CA . GLU A 1 151 ? -16.873 6.853 11.761 1.00 90.31 151 GLU A CA 1
ATOM 1196 C C . GLU A 1 151 ? -15.386 6.709 11.391 1.00 90.31 151 GLU A C 1
ATOM 1198 O O . GLU A 1 151 ? -14.994 6.995 10.260 1.00 90.31 151 GLU A O 1
ATOM 1203 N N . TYR A 1 152 ? -14.568 6.191 12.313 1.00 84.62 152 TYR A N 1
ATOM 1204 C CA . TYR A 1 152 ? -13.163 5.873 12.052 1.00 84.62 152 TYR A CA 1
ATOM 1205 C C . TYR A 1 152 ? -13.003 4.868 10.901 1.00 84.62 152 TYR A C 1
ATOM 1207 O O . TYR A 1 152 ? -12.239 5.108 9.967 1.00 84.62 152 TYR A O 1
ATOM 1215 N N . ASN A 1 153 ? -13.742 3.755 10.943 1.00 81.31 153 ASN A N 1
ATOM 1216 C CA . ASN A 1 153 ? -13.660 2.716 9.919 1.00 81.31 153 ASN A CA 1
ATOM 1217 C C . ASN A 1 153 ? -14.116 3.230 8.542 1.00 81.31 153 ASN A C 1
ATOM 1219 O O . ASN A 1 153 ? -13.466 2.922 7.545 1.00 81.31 153 ASN A O 1
ATOM 1223 N N . ASP A 1 154 ? -15.177 4.043 8.489 1.00 86.19 154 ASP A N 1
ATOM 1224 C CA . ASP A 1 154 ? -15.657 4.673 7.253 1.00 86.19 154 ASP A CA 1
ATOM 1225 C C . ASP A 1 154 ? -14.562 5.578 6.645 1.00 86.19 154 ASP A C 1
ATOM 1227 O O . ASP A 1 154 ? -14.346 5.574 5.432 1.00 86.19 154 ASP A O 1
ATOM 1231 N N . LYS A 1 155 ? -13.807 6.304 7.483 1.00 85.19 155 LYS A N 1
ATOM 1232 C CA . LYS A 1 155 ? -12.692 7.159 7.042 1.00 85.19 155 LYS A CA 1
ATOM 1233 C C . LYS A 1 155 ? -11.484 6.360 6.541 1.00 85.19 155 LYS A C 1
ATOM 1235 O O . LYS A 1 155 ? -10.852 6.740 5.555 1.00 85.19 155 LYS A O 1
ATOM 1240 N N . VAL A 1 156 ? -11.170 5.238 7.189 1.00 79.69 156 VAL A N 1
ATOM 1241 C CA . VAL A 1 156 ? -10.133 4.303 6.718 1.00 79.69 156 VAL A CA 1
ATOM 1242 C C . VAL A 1 156 ? -10.524 3.687 5.370 1.00 79.69 156 VAL A C 1
ATOM 1244 O O . VAL A 1 156 ? -9.675 3.545 4.490 1.00 79.69 156 VAL A O 1
ATOM 1247 N N . ASP A 1 157 ? -11.803 3.363 5.171 1.00 81.75 157 ASP A N 1
ATOM 1248 C CA . ASP A 1 157 ? -12.302 2.868 3.884 1.00 81.75 157 ASP A CA 1
ATOM 1249 C C . ASP A 1 157 ? -12.187 3.930 2.781 1.00 81.75 157 ASP A C 1
ATOM 1251 O O . ASP A 1 157 ? -11.741 3.618 1.677 1.00 81.75 157 ASP A O 1
ATOM 1255 N N . GLU A 1 158 ? -12.491 5.196 3.081 1.00 82.94 158 GLU A N 1
ATOM 1256 C CA . GLU A 1 158 ? -12.263 6.317 2.160 1.00 82.94 158 GLU A CA 1
ATOM 1257 C C . GLU A 1 158 ? -10.784 6.435 1.751 1.00 82.94 158 GLU A C 1
ATOM 1259 O O . GLU A 1 158 ? -10.478 6.515 0.559 1.00 82.94 158 GLU A O 1
ATOM 1264 N N . TYR A 1 159 ? -9.859 6.366 2.715 1.00 83.75 159 TYR A N 1
ATOM 1265 C CA . TYR A 1 159 ? -8.414 6.373 2.456 1.00 83.75 159 TYR A CA 1
ATOM 1266 C C . TYR A 1 159 ? -7.998 5.240 1.506 1.00 83.75 159 TYR A C 1
ATOM 1268 O O . TYR A 1 159 ? -7.331 5.479 0.496 1.00 83.75 159 TYR A O 1
ATOM 1276 N N . ASN A 1 160 ? -8.433 4.009 1.789 1.00 79.81 160 ASN A N 1
ATOM 1277 C CA . ASN A 1 160 ? -8.093 2.839 0.977 1.00 79.81 160 ASN A CA 1
ATOM 1278 C C . ASN A 1 160 ? -8.666 2.930 -0.444 1.00 79.81 160 ASN A C 1
ATOM 1280 O O . ASN A 1 160 ? -7.997 2.544 -1.407 1.00 79.81 160 ASN A O 1
ATOM 1284 N N . ASN A 1 161 ? -9.878 3.470 -0.590 1.00 79.94 161 ASN A N 1
ATOM 1285 C CA . ASN A 1 161 ? -10.502 3.683 -1.893 1.00 79.94 161 ASN A CA 1
ATOM 1286 C C . ASN A 1 161 ? -9.719 4.703 -2.729 1.00 79.94 161 ASN A C 1
ATOM 1288 O O . ASN A 1 161 ? -9.441 4.431 -3.895 1.00 79.94 161 ASN A O 1
ATOM 1292 N N . ILE A 1 162 ? -9.294 5.829 -2.140 1.00 79.25 162 ILE A N 1
ATOM 1293 C CA . ILE A 1 162 ? -8.459 6.822 -2.837 1.00 79.25 162 ILE A CA 1
ATOM 1294 C C . ILE A 1 162 ? -7.107 6.231 -3.245 1.00 79.25 162 ILE A C 1
ATOM 1296 O O . ILE A 1 162 ? -6.650 6.478 -4.363 1.00 79.25 162 ILE A O 1
ATOM 1300 N N . ALA A 1 163 ? -6.468 5.446 -2.374 1.00 75.25 163 ALA A N 1
ATOM 1301 C CA . ALA A 1 163 ? -5.205 4.789 -2.699 1.00 75.25 163 ALA A CA 1
ATOM 1302 C C . ALA A 1 163 ? -5.372 3.818 -3.881 1.00 75.25 163 ALA A C 1
ATOM 1304 O O . ALA A 1 163 ? -4.593 3.864 -4.833 1.00 75.25 163 ALA A O 1
ATOM 1305 N N . THR A 1 164 ? -6.436 3.010 -3.862 1.00 77.44 164 THR A N 1
ATOM 1306 C CA . THR A 1 164 ? -6.768 2.061 -4.936 1.00 77.44 164 THR A CA 1
ATOM 1307 C C . THR A 1 164 ? -7.074 2.778 -6.252 1.00 77.44 164 THR A C 1
ATOM 1309 O O . THR A 1 164 ? -6.525 2.424 -7.290 1.00 77.44 164 THR A O 1
ATOM 1312 N N . GLU A 1 165 ? -7.907 3.823 -6.225 1.00 78.38 165 GLU A N 1
ATOM 1313 C CA . GLU A 1 165 ? -8.250 4.614 -7.413 1.00 78.38 165 GLU A CA 1
ATOM 1314 C C . GLU A 1 165 ? -7.012 5.289 -8.020 1.00 78.38 165 GLU A C 1
ATOM 1316 O O . GLU A 1 165 ? -6.840 5.293 -9.238 1.00 78.38 165 GLU A O 1
ATOM 1321 N N . THR A 1 166 ? -6.134 5.841 -7.176 1.00 74.75 166 THR A N 1
ATOM 1322 C CA . THR A 1 166 ? -4.877 6.465 -7.614 1.00 74.75 166 THR A CA 1
ATOM 1323 C C . THR A 1 166 ? -3.975 5.435 -8.288 1.00 74.75 166 THR A C 1
ATOM 1325 O O . THR A 1 166 ? -3.485 5.686 -9.386 1.00 74.75 166 THR A O 1
ATOM 1328 N N . ASN A 1 167 ? -3.809 4.261 -7.672 1.00 75.69 167 ASN A N 1
ATOM 1329 C CA . ASN A 1 167 ? -3.004 3.180 -8.230 1.00 75.69 167 ASN A CA 1
ATOM 1330 C C . ASN A 1 167 ? -3.560 2.694 -9.575 1.00 75.69 167 ASN A C 1
ATOM 1332 O O . ASN A 1 167 ? -2.810 2.566 -10.534 1.00 75.69 167 ASN A O 1
ATOM 1336 N N . ASN A 1 168 ? -4.876 2.497 -9.680 1.00 78.00 168 ASN A N 1
ATOM 1337 C CA . ASN A 1 168 ? -5.511 2.066 -10.927 1.00 78.00 168 ASN A CA 1
ATOM 1338 C C . ASN A 1 168 ? -5.291 3.075 -12.061 1.00 78.00 168 ASN A C 1
ATOM 1340 O O . ASN A 1 168 ? -4.941 2.677 -13.166 1.00 78.00 168 ASN A O 1
ATOM 1344 N N . LYS A 1 169 ? -5.416 4.378 -11.783 1.00 81.25 169 LYS A N 1
ATOM 1345 C CA . LYS A 1 169 ? -5.139 5.428 -12.777 1.00 81.25 169 LYS A CA 1
ATOM 1346 C C . LYS A 1 169 ? -3.676 5.463 -13.210 1.00 81.25 169 LYS A C 1
ATOM 1348 O O . LYS A 1 169 ? -3.403 5.724 -14.375 1.00 81.25 169 LYS A O 1
ATOM 1353 N N . ILE A 1 170 ? -2.738 5.232 -12.288 1.00 80.94 170 ILE A N 1
ATOM 1354 C CA . ILE A 1 170 ? -1.317 5.121 -12.639 1.00 80.94 170 ILE A CA 1
ATOM 1355 C C . ILE A 1 170 ? -1.112 3.891 -13.527 1.00 80.94 170 ILE A C 1
ATOM 1357 O O . ILE A 1 170 ? -0.560 4.036 -14.610 1.00 80.94 170 ILE A O 1
ATOM 1361 N N . ASN A 1 171 ? -1.646 2.730 -13.143 1.00 79.81 171 ASN A N 1
ATOM 1362 C CA . ASN A 1 171 ? -1.556 1.492 -13.921 1.00 79.81 171 ASN A CA 1
ATOM 1363 C C . ASN A 1 171 ? -2.142 1.632 -15.336 1.00 79.81 171 ASN A C 1
ATOM 1365 O O . ASN A 1 171 ? -1.564 1.119 -16.287 1.00 79.81 171 ASN A O 1
ATOM 1369 N N . GLU A 1 172 ? -3.259 2.349 -15.494 1.00 81.44 172 GLU A N 1
ATOM 1370 C CA . GLU A 1 172 ? -3.857 2.661 -16.801 1.00 81.44 172 GLU A CA 1
ATOM 1371 C C . GLU A 1 172 ? -2.961 3.542 -17.685 1.00 81.44 172 GLU A C 1
ATOM 1373 O O . GLU A 1 172 ? -3.130 3.547 -18.900 1.00 81.44 172 GLU A O 1
ATOM 1378 N N . LEU A 1 173 ? -2.031 4.303 -17.104 1.00 82.50 173 LEU A N 1
ATOM 1379 C CA . LEU A 1 173 ? -1.082 5.155 -17.827 1.00 82.50 173 LEU A CA 1
ATOM 1380 C C . LEU A 1 173 ? 0.282 4.482 -18.021 1.00 82.50 173 LEU A C 1
ATOM 1382 O O . LEU A 1 173 ? 1.029 4.862 -18.927 1.00 82.50 173 LEU A O 1
ATOM 1386 N N . THR A 1 174 ? 0.625 3.512 -17.176 1.00 83.38 174 THR A N 1
ATOM 1387 C CA . THR A 1 174 ? 1.902 2.803 -17.214 1.00 83.38 174 THR A CA 1
ATOM 1388 C C . THR A 1 174 ? 2.003 1.951 -18.484 1.00 83.38 174 THR A C 1
ATOM 1390 O O . THR A 1 174 ? 1.147 1.100 -18.732 1.00 83.38 174 THR A O 1
ATOM 1393 N N . PRO A 1 175 ? 3.040 2.141 -19.321 1.00 89.50 175 PRO A N 1
ATOM 1394 C CA . PRO A 1 175 ? 3.204 1.337 -20.523 1.00 89.50 175 PRO A CA 1
ATOM 1395 C C . PRO A 1 175 ? 3.556 -0.118 -20.188 1.00 89.50 175 PRO A C 1
ATOM 1397 O O . PRO A 1 175 ? 4.458 -0.396 -19.394 1.00 89.50 175 PRO A O 1
ATOM 1400 N N . MET A 1 176 ? 2.856 -1.038 -20.849 1.00 88.44 176 MET A N 1
ATOM 1401 C CA . MET A 1 176 ? 3.038 -2.485 -20.717 1.00 88.44 176 MET A CA 1
ATOM 1402 C C . MET A 1 176 ? 4.340 -2.952 -21.388 1.00 88.44 176 MET A C 1
ATOM 1404 O O . MET A 1 176 ? 4.800 -2.341 -22.358 1.00 88.44 176 MET A O 1
ATOM 1408 N N . TYR A 1 177 ? 4.925 -4.039 -20.885 1.00 92.81 177 TYR A N 1
ATOM 1409 C CA . TYR A 1 177 ? 6.054 -4.711 -21.526 1.00 92.81 177 TYR A CA 1
ATOM 1410 C C . TYR A 1 177 ? 5.676 -5.307 -22.892 1.00 92.81 177 TYR A C 1
ATOM 1412 O O . TYR A 1 177 ? 4.515 -5.564 -23.208 1.00 92.81 177 TYR A O 1
ATOM 1420 N N . ILE A 1 178 ? 6.687 -5.593 -23.706 1.00 92.06 178 ILE A N 1
ATOM 1421 C CA . ILE A 1 178 ? 6.565 -6.315 -24.975 1.00 92.06 178 ILE A CA 1
ATOM 1422 C C . ILE A 1 178 ? 7.036 -7.757 -24.753 1.00 92.06 178 ILE A C 1
ATOM 1424 O O . ILE A 1 178 ? 8.191 -7.979 -24.402 1.00 92.06 178 ILE A O 1
ATOM 1428 N N . GLU A 1 179 ? 6.164 -8.753 -24.949 1.00 89.75 179 GLU A N 1
ATOM 1429 C CA . GLU A 1 179 ? 6.435 -10.150 -24.540 1.00 89.75 179 GLU A CA 1
ATOM 1430 C C . GLU A 1 179 ? 7.686 -10.775 -25.182 1.00 89.75 179 GLU A C 1
ATOM 1432 O O . GLU A 1 179 ? 8.273 -11.687 -24.610 1.00 89.75 179 GLU A O 1
ATOM 1437 N N . ASN A 1 180 ? 8.133 -10.288 -26.339 1.00 92.62 180 ASN A N 1
ATOM 1438 C CA . ASN A 1 180 ? 9.314 -10.827 -27.021 1.00 92.62 180 ASN A CA 1
ATOM 1439 C C . ASN A 1 180 ? 10.625 -10.086 -26.692 1.00 92.62 180 ASN A C 1
ATOM 1441 O O . ASN A 1 180 ? 11.683 -10.526 -27.137 1.00 92.62 180 ASN A O 1
ATOM 1445 N N . ASP A 1 181 ? 10.574 -9.026 -25.879 1.00 95.69 181 ASP A N 1
ATOM 1446 C CA . ASP A 1 181 ? 11.705 -8.113 -25.640 1.00 95.69 181 ASP A CA 1
ATOM 1447 C C . ASP A 1 181 ? 12.288 -8.264 -24.219 1.00 95.69 181 ASP A C 1
ATOM 1449 O O . ASP A 1 181 ? 12.918 -7.358 -23.670 1.00 95.69 181 ASP A O 1
ATOM 1453 N N . TRP A 1 182 ? 12.056 -9.408 -23.572 1.00 97.56 182 TRP A N 1
ATOM 1454 C CA . TRP A 1 182 ? 12.606 -9.698 -22.249 1.00 97.56 182 TRP A CA 1
ATOM 1455 C C . TRP A 1 182 ? 14.124 -9.902 -22.297 1.00 97.56 182 TRP A C 1
ATOM 1457 O O . TRP A 1 182 ? 14.634 -10.761 -23.018 1.00 97.56 182 TRP A O 1
ATOM 1467 N N . VAL A 1 183 ? 14.847 -9.179 -21.442 1.00 97.81 183 VAL A N 1
ATOM 1468 C CA . VAL A 1 183 ? 16.291 -9.341 -21.248 1.00 97.81 183 VAL A CA 1
ATOM 1469 C C . VAL A 1 183 ? 16.533 -10.185 -20.006 1.00 97.81 183 VAL A C 1
ATOM 1471 O O . VAL A 1 183 ? 16.049 -9.865 -18.923 1.00 97.81 183 VAL A O 1
ATOM 1474 N N . LYS A 1 184 ? 17.294 -11.274 -20.135 1.00 98.06 184 LYS A N 1
ATOM 1475 C CA . LYS A 1 184 ? 17.690 -12.086 -18.978 1.00 98.06 184 LYS A CA 1
ATOM 1476 C C . LYS A 1 184 ? 18.662 -11.296 -18.097 1.00 98.06 184 LYS A C 1
ATOM 1478 O O . LYS A 1 184 ? 19.710 -10.861 -18.571 1.00 98.06 184 LYS A O 1
ATOM 1483 N N . ALA A 1 185 ? 18.333 -11.145 -16.818 1.00 97.25 185 ALA A N 1
ATOM 1484 C CA . ALA A 1 185 ? 19.209 -10.511 -15.841 1.00 97.25 185 ALA A CA 1
ATOM 1485 C C . ALA A 1 185 ? 20.374 -11.442 -15.466 1.00 97.25 185 ALA A C 1
ATOM 1487 O O . ALA A 1 185 ? 20.223 -12.666 -15.410 1.00 97.25 185 ALA A O 1
ATOM 1488 N N . THR A 1 186 ? 21.531 -10.850 -15.171 1.00 95.62 186 THR A N 1
ATOM 1489 C CA . THR A 1 186 ? 22.705 -11.554 -14.629 1.00 95.62 186 THR A CA 1
ATOM 1490 C C . THR A 1 186 ? 22.948 -11.060 -13.212 1.00 95.62 186 THR A C 1
ATOM 1492 O O . THR A 1 186 ? 22.966 -9.850 -12.987 1.00 95.62 186 THR A O 1
ATOM 1495 N N . ASP A 1 187 ? 23.081 -11.977 -12.252 1.00 94.38 187 ASP A N 1
ATOM 1496 C CA . ASP A 1 187 ? 23.239 -11.659 -10.824 1.00 94.38 187 ASP A CA 1
ATOM 1497 C C . ASP A 1 187 ? 22.163 -10.687 -10.302 1.00 94.38 187 ASP A C 1
ATOM 1499 O O . ASP A 1 187 ? 22.433 -9.777 -9.522 1.00 94.38 187 ASP A O 1
ATOM 1503 N N . ASN A 1 188 ? 20.934 -10.854 -10.802 1.00 95.94 188 ASN A N 1
ATOM 1504 C CA . ASN A 1 188 ? 19.768 -9.999 -10.555 1.00 95.94 188 ASN A CA 1
ATOM 1505 C C . ASN A 1 188 ? 19.937 -8.515 -10.901 1.00 95.94 188 ASN A C 1
ATOM 1507 O O . ASN A 1 188 ? 19.137 -7.677 -10.473 1.00 95.94 188 ASN A O 1
ATOM 1511 N N . ASN A 1 189 ? 20.961 -8.177 -11.678 1.00 96.62 189 ASN A N 1
ATOM 1512 C CA . ASN A 1 189 ? 21.179 -6.818 -12.127 1.00 96.62 189 ASN A CA 1
ATOM 1513 C C . ASN A 1 189 ? 20.362 -6.531 -13.380 1.00 96.62 189 ASN A C 1
ATOM 1515 O O . ASN A 1 189 ? 20.342 -7.311 -14.336 1.00 96.62 189 ASN A O 1
ATOM 1519 N N . ILE A 1 190 ? 19.721 -5.371 -13.354 1.00 96.25 190 ILE A N 1
ATOM 1520 C CA . ILE A 1 190 ? 19.037 -4.762 -14.484 1.00 96.25 190 ILE A CA 1
ATOM 1521 C C . ILE A 1 190 ? 19.874 -3.593 -14.990 1.00 96.25 190 ILE A C 1
ATOM 1523 O O . ILE A 1 190 ? 20.577 -2.937 -14.211 1.00 96.25 190 ILE A O 1
ATOM 1527 N N . SER A 1 191 ? 19.795 -3.323 -16.287 1.00 95.50 191 SER A N 1
ATOM 1528 C CA . SER A 1 191 ? 20.552 -2.246 -16.915 1.00 95.50 191 SER A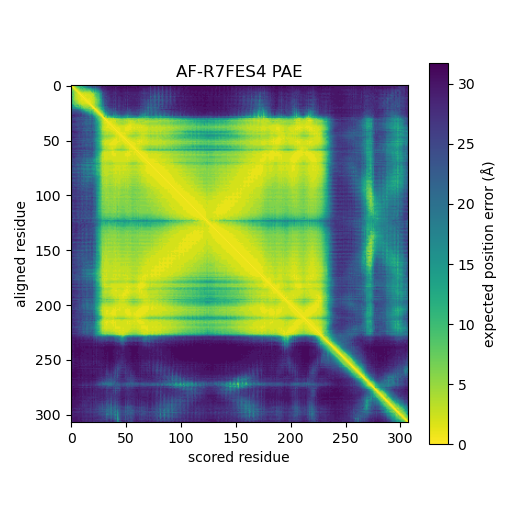 CA 1
ATOM 1529 C C . SER A 1 191 ? 19.756 -1.546 -18.009 1.00 95.50 191 SER A C 1
ATOM 1531 O O . SER A 1 191 ? 18.970 -2.149 -18.730 1.00 95.50 191 SER A O 1
ATOM 1533 N N . ILE A 1 192 ? 19.983 -0.248 -18.140 1.00 95.06 192 ILE A N 1
ATOM 1534 C CA . ILE A 1 192 ? 19.448 0.605 -19.195 1.00 95.06 192 ILE A CA 1
ATOM 1535 C C . ILE A 1 192 ? 20.643 1.241 -19.883 1.00 95.06 192 ILE A C 1
ATOM 1537 O O . ILE A 1 192 ? 21.529 1.776 -19.210 1.00 95.06 192 ILE A O 1
ATOM 1541 N N . ASP A 1 193 ? 20.669 1.202 -21.213 1.00 93.69 193 ASP A N 1
ATOM 1542 C CA . ASP A 1 193 ? 21.739 1.852 -21.958 1.00 93.69 193 ASP A CA 1
ATOM 1543 C C . ASP A 1 193 ? 21.589 3.374 -21.893 1.00 93.69 193 ASP A C 1
ATOM 1545 O O . ASP A 1 193 ? 20.773 3.989 -22.581 1.00 93.69 193 ASP A O 1
ATOM 1549 N N . THR A 1 194 ? 22.377 3.995 -21.020 1.00 94.12 194 THR A N 1
ATOM 1550 C CA . THR A 1 194 ? 22.360 5.447 -20.833 1.00 94.12 194 THR A CA 1
ATOM 1551 C C . THR A 1 194 ? 23.085 6.194 -21.946 1.00 94.12 194 THR A C 1
ATOM 1553 O O . THR A 1 194 ? 22.909 7.405 -22.051 1.00 94.12 194 THR A O 1
ATOM 1556 N N . LYS A 1 195 ? 23.872 5.517 -22.792 1.00 94.00 195 LYS A N 1
ATOM 1557 C CA . LYS A 1 195 ? 24.626 6.161 -23.881 1.00 94.00 195 LYS A CA 1
ATOM 1558 C C . LYS A 1 195 ? 23.744 6.528 -25.069 1.00 94.00 195 LYS A C 1
ATOM 1560 O O . LYS A 1 195 ? 24.120 7.365 -25.882 1.00 94.00 195 LYS A O 1
ATOM 1565 N N . GLU A 1 196 ? 22.550 5.952 -25.142 1.00 91.38 196 GLU A N 1
ATOM 1566 C CA . GLU A 1 196 ? 21.598 6.193 -26.226 1.00 91.38 196 GLU A CA 1
ATOM 1567 C C . GLU A 1 196 ? 20.886 7.550 -26.115 1.00 91.38 196 GLU A C 1
ATOM 1569 O O . GLU A 1 196 ? 20.307 8.043 -27.087 1.00 91.38 196 GLU A O 1
ATOM 1574 N N . PHE A 1 197 ? 20.937 8.208 -24.952 1.00 92.25 197 PHE A N 1
ATOM 1575 C CA . PHE A 1 197 ? 20.198 9.446 -24.726 1.00 92.25 197 PHE A CA 1
ATOM 1576 C C . PHE A 1 197 ? 20.903 10.447 -23.810 1.00 92.25 197 PHE A C 1
ATOM 1578 O O . PHE A 1 197 ? 21.769 10.108 -23.008 1.00 92.25 197 PHE A O 1
ATOM 1585 N N . THR A 1 198 ? 20.499 11.712 -23.935 1.00 91.38 198 THR A N 1
ATOM 1586 C CA . THR A 1 198 ? 20.898 12.818 -23.059 1.00 91.38 198 THR A CA 1
ATOM 1587 C C . THR A 1 198 ? 19.778 13.137 -22.063 1.00 91.38 198 THR A C 1
ATOM 1589 O O . THR A 1 198 ? 18.599 12.858 -22.306 1.00 91.38 198 THR A O 1
ATOM 1592 N N . GLY A 1 199 ? 20.134 13.759 -20.937 1.00 90.00 199 GLY A N 1
ATOM 1593 C CA . GLY A 1 199 ? 19.164 14.258 -19.960 1.00 90.00 199 GLY A CA 1
ATOM 1594 C C . GLY A 1 199 ? 18.416 13.159 -19.198 1.00 90.00 199 GLY A C 1
ATOM 1595 O O . GLY A 1 199 ? 18.828 12.004 -19.162 1.00 90.00 199 GLY A O 1
ATOM 1596 N N . LYS A 1 200 ? 17.322 13.534 -18.530 1.00 89.94 200 LYS A N 1
ATOM 1597 C CA . LYS A 1 200 ? 16.501 12.610 -17.734 1.00 89.94 200 LYS A CA 1
ATOM 1598 C C . LYS A 1 200 ? 15.381 12.017 -18.580 1.00 89.94 200 LYS A C 1
ATOM 1600 O O . LYS A 1 200 ? 14.667 12.766 -19.243 1.00 89.94 200 LYS A O 1
ATOM 1605 N N . GLN A 1 201 ? 15.193 10.703 -18.507 1.00 91.50 201 GLN A N 1
ATOM 1606 C CA . GLN A 1 201 ? 14.102 10.001 -19.181 1.00 91.50 201 GLN A CA 1
ATOM 1607 C C . GLN A 1 201 ? 13.375 9.048 -18.221 1.00 91.50 201 GLN A C 1
ATOM 1609 O O . GLN A 1 201 ? 14.039 8.344 -17.454 1.00 91.50 201 GLN A O 1
ATOM 1614 N N . PRO A 1 202 ? 12.032 9.037 -18.232 1.00 89.94 202 PRO A N 1
ATOM 1615 C CA . PRO A 1 202 ? 11.240 8.112 -17.435 1.00 89.94 202 PRO A CA 1
ATOM 1616 C C . PRO A 1 202 ? 11.092 6.752 -18.131 1.00 89.94 202 PRO A C 1
ATOM 1618 O O . PRO A 1 202 ? 10.847 6.677 -19.337 1.00 89.94 202 PRO A O 1
ATOM 1621 N N . TYR A 1 203 ? 11.204 5.682 -17.353 1.00 92.56 203 TYR A N 1
ATOM 1622 C CA . TYR A 1 203 ? 11.039 4.298 -17.788 1.00 92.56 203 TYR A CA 1
ATOM 1623 C C . TYR A 1 203 ? 10.156 3.539 -16.802 1.00 92.56 203 TYR A C 1
ATOM 1625 O O . TYR A 1 203 ? 10.319 3.691 -15.592 1.00 92.56 203 TYR A O 1
ATOM 1633 N N . THR A 1 204 ? 9.282 2.680 -17.317 1.00 93.25 204 THR A N 1
ATOM 1634 C CA . THR A 1 204 ? 8.730 1.564 -16.551 1.00 93.25 204 THR A CA 1
ATOM 1635 C C . THR A 1 204 ? 9.705 0.407 -16.639 1.00 93.25 204 THR A C 1
ATOM 1637 O O . THR A 1 204 ? 10.101 -0.007 -17.729 1.00 93.25 204 THR A O 1
ATOM 1640 N N . ILE A 1 205 ? 10.102 -0.111 -15.490 1.00 94.56 205 ILE A N 1
ATOM 1641 C CA . ILE A 1 205 ? 10.955 -1.279 -15.377 1.00 94.56 205 ILE A CA 1
ATOM 1642 C C . ILE A 1 205 ? 10.077 -2.441 -14.986 1.00 94.56 205 ILE A C 1
ATOM 1644 O O . ILE A 1 205 ? 9.595 -2.501 -13.860 1.00 94.56 205 ILE A O 1
ATOM 1648 N N . TRP A 1 206 ? 9.899 -3.352 -15.928 1.00 96.25 206 TRP A N 1
ATOM 1649 C CA . TRP A 1 206 ? 9.176 -4.590 -15.728 1.00 96.25 206 TRP A CA 1
ATOM 1650 C C . TRP A 1 206 ? 10.135 -5.698 -15.340 1.00 96.25 206 TRP A C 1
ATOM 1652 O O . TRP A 1 206 ? 11.208 -5.829 -15.930 1.00 96.25 206 TRP A O 1
ATOM 1662 N N . ILE A 1 207 ? 9.718 -6.523 -14.389 1.00 96.62 207 ILE A N 1
ATOM 1663 C CA . ILE A 1 207 ? 10.412 -7.727 -13.952 1.00 96.62 207 ILE A CA 1
ATOM 1664 C C . ILE A 1 207 ? 9.528 -8.933 -14.232 1.00 96.62 207 ILE A C 1
ATOM 1666 O O . ILE A 1 207 ? 8.330 -8.906 -13.969 1.00 96.62 207 ILE A O 1
ATOM 1670 N N . LYS A 1 208 ? 10.145 -10.003 -14.731 1.00 97.31 208 LYS A N 1
ATOM 1671 C CA . LYS A 1 208 ? 9.539 -11.325 -14.893 1.00 97.31 208 LYS A CA 1
ATOM 1672 C C . LYS A 1 208 ? 10.426 -12.346 -14.189 1.00 97.31 208 LYS A C 1
ATOM 1674 O O . LYS A 1 208 ? 11.542 -12.629 -14.627 1.00 97.31 208 LYS A O 1
ATOM 1679 N N . LEU A 1 209 ? 9.937 -12.880 -13.079 1.00 96.88 209 LEU A N 1
ATOM 1680 C CA . LE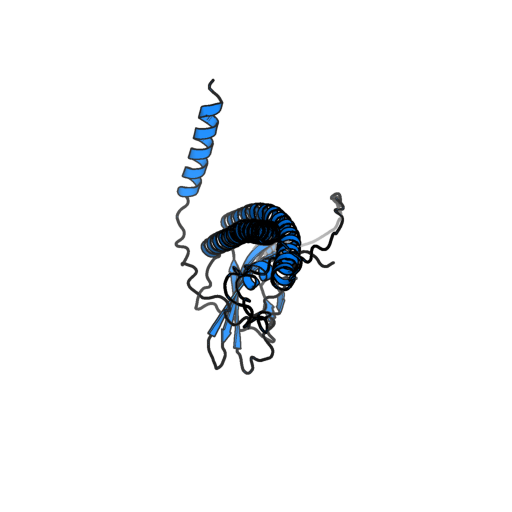U A 1 209 ? 10.579 -13.925 -12.292 1.00 96.88 209 LEU A CA 1
ATOM 1681 C C . LEU A 1 209 ? 9.973 -15.275 -12.677 1.00 96.88 209 LEU A C 1
ATOM 1683 O O . LEU A 1 209 ? 8.799 -15.524 -12.420 1.00 96.88 209 LEU A O 1
ATOM 1687 N N . VAL A 1 210 ? 10.772 -16.153 -13.275 1.00 97.31 210 VAL A N 1
ATOM 1688 C CA . VAL A 1 210 ? 10.367 -17.523 -13.611 1.00 97.31 210 VAL A CA 1
ATOM 1689 C C . VAL A 1 210 ? 10.958 -18.470 -12.576 1.00 97.31 210 VAL A C 1
ATOM 1691 O O . VAL A 1 210 ? 12.177 -18.541 -12.425 1.00 97.31 210 VAL A O 1
ATOM 1694 N N . THR A 1 211 ? 10.095 -19.197 -11.880 1.00 95.75 211 THR A N 1
ATOM 1695 C CA . THR A 1 211 ? 10.448 -20.199 -10.865 1.00 95.75 211 THR A CA 1
ATOM 1696 C C . THR A 1 211 ? 9.901 -21.568 -11.273 1.00 95.75 211 THR A C 1
ATOM 1698 O O . THR A 1 211 ? 9.247 -21.707 -12.309 1.00 95.75 211 THR A O 1
ATOM 1701 N N . THR A 1 212 ? 10.136 -22.587 -10.451 1.00 93.88 212 THR A N 1
ATOM 1702 C CA . THR A 1 212 ? 9.493 -23.900 -10.596 1.00 93.88 212 THR A CA 1
ATOM 1703 C C . THR A 1 212 ? 7.997 -23.879 -10.266 1.00 93.88 212 THR A C 1
ATOM 1705 O O . THR A 1 212 ? 7.256 -24.704 -10.795 1.00 93.88 212 THR A O 1
ATOM 1708 N N . GLU A 1 213 ? 7.550 -22.950 -9.416 1.00 91.44 213 GLU A N 1
ATOM 1709 C CA . GLU A 1 213 ? 6.167 -22.852 -8.926 1.00 91.44 213 GLU A CA 1
ATOM 1710 C C . GLU A 1 213 ? 5.283 -21.981 -9.828 1.00 91.44 213 GLU A C 1
ATOM 1712 O O . GLU A 1 213 ? 4.070 -22.172 -9.896 1.00 91.44 213 GLU A O 1
ATOM 1717 N N . GLY A 1 214 ? 5.891 -21.059 -10.576 1.00 92.62 214 GLY A N 1
ATOM 1718 C CA . GLY A 1 214 ? 5.160 -20.146 -11.442 1.00 92.62 214 GLY A CA 1
ATOM 1719 C C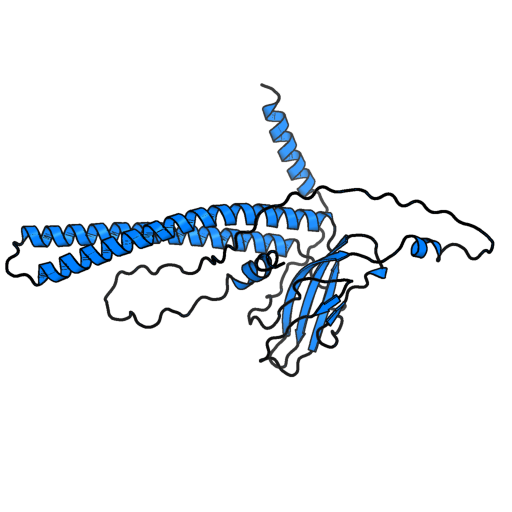 . GLY A 1 214 ? 6.007 -19.025 -12.029 1.00 92.62 214 GLY A C 1
ATOM 1720 O O . GLY A 1 214 ? 7.225 -18.949 -11.837 1.00 92.62 214 GLY A O 1
ATOM 1721 N N . THR A 1 215 ? 5.330 -18.149 -12.772 1.00 94.88 215 THR A N 1
ATOM 1722 C CA . THR A 1 215 ? 5.891 -16.896 -13.287 1.00 94.88 215 THR A CA 1
ATOM 1723 C C . THR A 1 215 ? 5.232 -15.725 -12.577 1.00 94.88 215 THR A C 1
ATOM 1725 O O . THR A 1 215 ? 4.007 -15.641 -12.540 1.00 94.88 215 THR A O 1
ATOM 1728 N N . TYR A 1 216 ? 6.052 -14.823 -12.054 1.00 90.94 216 TYR A N 1
ATOM 1729 C CA . TYR A 1 216 ? 5.633 -13.663 -11.278 1.00 90.94 216 TYR A CA 1
ATOM 1730 C C . TYR A 1 216 ? 6.140 -12.392 -11.943 1.00 90.94 216 TYR A C 1
ATOM 1732 O O . TYR A 1 216 ? 7.240 -12.377 -12.504 1.00 90.94 216 TYR A O 1
ATOM 1740 N N . TYR A 1 217 ? 5.348 -11.331 -11.866 1.00 91.00 217 TYR A N 1
ATOM 1741 C CA . TYR A 1 217 ? 5.661 -10.052 -12.488 1.00 91.00 217 TYR A CA 1
ATOM 1742 C C . TYR A 1 217 ? 5.629 -8.936 -11.463 1.00 91.00 217 TYR A C 1
ATOM 1744 O O . TYR A 1 217 ? 4.863 -8.993 -10.510 1.00 91.00 217 TYR A O 1
ATOM 1752 N N . ASP A 1 218 ? 6.448 -7.919 -11.670 1.00 91.19 218 ASP A N 1
ATOM 1753 C CA . ASP A 1 218 ? 6.478 -6.718 -10.843 1.00 91.19 218 ASP A CA 1
ATOM 1754 C C . ASP A 1 218 ? 6.951 -5.542 -11.692 1.00 91.19 218 ASP A C 1
ATOM 1756 O O . ASP A 1 218 ? 7.606 -5.742 -12.720 1.00 91.19 218 ASP A O 1
ATOM 1760 N N . GLU A 1 219 ? 6.640 -4.321 -11.275 1.00 90.44 219 GLU A N 1
ATOM 1761 C CA . GLU A 1 219 ? 7.044 -3.132 -12.019 1.00 90.44 219 GLU A CA 1
ATOM 1762 C C . GLU A 1 219 ? 7.285 -1.905 -11.143 1.00 90.44 219 GLU A C 1
ATOM 1764 O O . GLU A 1 219 ? 6.754 -1.769 -10.040 1.00 90.44 219 GLU A O 1
ATOM 1769 N N . GLY A 1 220 ? 8.095 -0.983 -11.660 1.00 85.00 220 GLY A N 1
ATOM 1770 C CA . GLY A 1 220 ? 8.308 0.322 -11.047 1.00 85.00 220 GLY A CA 1
ATOM 1771 C C . GLY A 1 220 ? 8.666 1.383 -12.075 1.00 85.00 220 GLY A C 1
ATOM 1772 O O . GLY A 1 220 ? 9.241 1.086 -13.122 1.00 85.00 220 GLY A O 1
ATOM 1773 N N . ILE A 1 221 ? 8.340 2.637 -11.769 1.00 87.00 221 ILE A N 1
ATOM 1774 C CA . ILE A 1 221 ? 8.643 3.784 -12.625 1.00 87.00 221 ILE A CA 1
ATOM 1775 C C . ILE A 1 221 ? 9.902 4.481 -12.109 1.00 87.00 221 ILE A C 1
ATOM 1777 O O . ILE A 1 221 ? 9.986 4.869 -10.945 1.00 87.00 221 ILE A O 1
ATOM 1781 N N . TYR A 1 222 ? 10.875 4.681 -12.995 1.00 87.56 222 TYR A N 1
ATOM 1782 C CA . TYR A 1 222 ? 12.171 5.272 -12.676 1.00 87.56 222 TYR A CA 1
ATOM 1783 C C . TYR A 1 222 ? 12.504 6.410 -13.624 1.00 87.56 222 TYR A C 1
ATOM 1785 O O . TYR A 1 222 ? 12.288 6.325 -14.829 1.00 87.56 222 TYR A O 1
ATOM 1793 N N . THR A 1 223 ? 13.110 7.467 -13.089 1.00 89.31 223 THR A N 1
ATOM 1794 C CA . THR A 1 223 ? 13.780 8.480 -13.909 1.00 89.31 223 THR A CA 1
ATOM 1795 C C . THR A 1 223 ? 15.265 8.161 -13.983 1.00 89.31 223 THR A C 1
ATOM 1797 O O . THR A 1 223 ? 15.932 8.114 -12.951 1.00 89.31 223 THR A O 1
ATOM 1800 N N . VAL A 1 224 ? 15.790 8.001 -15.195 1.00 88.88 224 VAL A N 1
ATOM 1801 C CA . VAL A 1 224 ? 17.195 7.654 -15.439 1.00 88.88 224 VAL A CA 1
ATOM 1802 C C . VAL A 1 224 ? 17.888 8.767 -16.211 1.00 88.88 224 VAL A C 1
ATOM 1804 O O . VAL A 1 224 ? 17.311 9.363 -17.119 1.00 88.88 224 VAL A O 1
ATOM 1807 N N . THR A 1 225 ? 19.123 9.078 -15.820 1.00 91.62 225 THR A N 1
ATOM 1808 C CA . THR A 1 225 ? 19.948 10.105 -16.467 1.00 91.62 225 THR A CA 1
ATOM 1809 C C . THR A 1 225 ? 20.826 9.468 -17.539 1.00 91.62 225 THR A C 1
ATOM 1811 O O . THR A 1 225 ? 21.598 8.556 -17.247 1.00 91.62 225 THR A O 1
ATOM 1814 N N . GLY A 1 226 ? 20.707 9.969 -18.763 1.00 92.31 226 GLY A N 1
ATOM 1815 C CA . GLY A 1 226 ? 21.518 9.589 -19.909 1.00 92.31 226 GLY A CA 1
ATOM 1816 C C . GLY A 1 226 ? 22.935 10.159 -19.841 1.00 92.31 226 GLY A C 1
ATOM 1817 O O . GLY A 1 226 ? 23.164 11.216 -19.250 1.00 92.31 226 GLY A O 1
ATOM 1818 N N . THR A 1 227 ? 23.880 9.447 -20.444 1.00 92.69 227 THR A N 1
ATOM 1819 C CA . THR A 1 227 ? 25.313 9.768 -20.480 1.00 92.69 227 THR A CA 1
ATOM 1820 C C . THR A 1 227 ? 25.813 10.101 -21.881 1.00 92.69 227 THR A C 1
ATOM 1822 O O . THR A 1 227 ? 26.996 10.404 -22.029 1.00 92.69 227 THR A O 1
ATOM 1825 N N . LYS A 1 228 ? 24.935 10.094 -22.897 1.00 91.25 228 LYS A N 1
ATOM 1826 C CA . LYS A 1 228 ? 25.281 10.567 -24.242 1.00 91.25 228 LYS A CA 1
ATOM 1827 C C . LYS A 1 228 ? 25.832 11.988 -24.145 1.00 91.25 228 LYS A C 1
ATOM 1829 O O . LYS A 1 228 ? 25.235 12.836 -23.478 1.00 91.25 228 LYS A O 1
ATOM 1834 N N . THR A 1 229 ? 26.959 12.257 -24.789 1.00 82.75 229 THR A N 1
ATOM 1835 C CA . THR A 1 229 ? 27.535 13.606 -24.848 1.00 82.75 229 THR A CA 1
ATOM 1836 C C . THR A 1 229 ? 27.335 14.215 -26.231 1.00 82.75 229 THR A C 1
ATOM 1838 O O . THR A 1 229 ? 27.173 13.498 -27.216 1.00 82.75 229 THR A O 1
ATOM 1841 N N . GLU A 1 230 ? 27.330 15.548 -26.334 1.00 63.34 230 GLU A N 1
ATOM 1842 C CA . GLU A 1 230 ? 27.158 16.244 -27.623 1.00 63.34 230 GLU A CA 1
ATOM 1843 C C . GLU A 1 230 ? 28.273 15.913 -28.639 1.00 63.34 230 GLU A C 1
ATOM 1845 O O . GLU A 1 230 ? 28.048 16.004 -29.849 1.00 63.34 230 GLU A O 1
ATOM 1850 N N . GLU A 1 231 ? 29.448 15.467 -28.177 1.00 59.25 231 GLU A N 1
ATOM 1851 C CA . GLU A 1 231 ? 30.546 14.982 -29.028 1.00 59.25 231 GLU A CA 1
ATOM 1852 C C . GLU A 1 231 ? 30.232 13.647 -29.723 1.00 59.25 231 GLU A C 1
ATOM 1854 O O . GLU A 1 231 ? 30.769 13.384 -30.800 1.00 59.25 231 GLU A O 1
ATOM 1859 N N . ASP A 1 232 ? 29.329 12.830 -29.172 1.00 56.50 232 ASP A N 1
ATOM 1860 C CA . ASP A 1 232 ? 28.909 11.560 -29.779 1.00 56.50 232 ASP A CA 1
ATOM 1861 C C . ASP A 1 232 ? 27.945 11.774 -30.960 1.00 56.50 232 ASP A C 1
ATOM 1863 O O . ASP A 1 232 ? 27.837 10.927 -31.840 1.00 56.50 232 ASP A O 1
ATOM 1867 N N . THR A 1 233 ? 27.288 12.937 -31.034 1.00 48.72 233 THR A N 1
ATOM 1868 C CA . THR A 1 233 ? 26.416 13.347 -32.155 1.00 48.72 233 THR A CA 1
ATOM 1869 C C . THR A 1 233 ? 27.176 13.840 -33.389 1.00 48.72 233 THR A C 1
ATOM 1871 O O . THR A 1 233 ? 26.580 13.934 -34.455 1.00 48.72 233 THR A O 1
ATOM 1874 N N . LYS A 1 234 ? 28.471 14.169 -33.268 1.00 44.94 234 LYS A N 1
ATOM 1875 C CA . LYS A 1 234 ? 29.298 14.694 -34.375 1.00 44.94 234 LYS A CA 1
ATOM 1876 C C . LYS A 1 234 ? 30.165 13.633 -35.064 1.00 44.94 234 LYS A C 1
ATOM 1878 O O . LYS A 1 234 ? 30.884 13.966 -35.992 1.00 44.94 234 LYS A O 1
ATOM 1883 N N . LYS A 1 235 ? 30.154 12.379 -34.597 1.00 47.19 235 LYS A N 1
ATOM 1884 C CA . LYS A 1 235 ? 31.038 11.317 -35.118 1.00 47.19 235 LYS A CA 1
ATOM 1885 C C . LYS A 1 235 ? 30.435 10.471 -36.243 1.00 47.19 235 LYS A C 1
ATOM 1887 O O . LYS A 1 235 ? 31.169 9.678 -36.824 1.00 47.19 235 LYS A O 1
ATOM 1892 N N . GLU A 1 236 ? 29.146 10.622 -36.555 1.00 46.34 236 GLU A N 1
ATOM 1893 C CA . GLU A 1 236 ? 28.534 9.952 -37.718 1.00 46.34 236 GLU A CA 1
ATOM 1894 C C . GLU A 1 236 ? 28.579 10.795 -39.002 1.00 46.34 236 GLU A C 1
ATOM 1896 O O . GLU A 1 236 ? 28.587 10.219 -40.086 1.00 46.34 236 GLU A O 1
ATOM 1901 N N . ASP A 1 237 ? 28.751 12.115 -38.895 1.00 39.78 237 ASP A N 1
ATOM 1902 C CA . ASP A 1 237 ? 28.913 13.024 -40.032 1.00 39.78 237 ASP A CA 1
ATOM 1903 C C . ASP A 1 237 ? 30.255 13.769 -39.915 1.00 39.78 237 ASP A C 1
ATOM 1905 O O . ASP A 1 237 ? 30.329 14.818 -39.285 1.00 39.78 237 ASP A O 1
ATOM 1909 N N . ASP A 1 238 ? 31.313 13.164 -40.464 1.00 34.19 238 ASP A N 1
ATOM 1910 C CA . ASP A 1 238 ? 32.527 13.782 -41.041 1.00 34.19 238 ASP A CA 1
ATOM 1911 C C . ASP A 1 238 ? 33.808 13.000 -40.708 1.00 34.19 238 ASP A C 1
ATOM 1913 O O . ASP A 1 238 ? 34.483 13.180 -39.693 1.00 34.19 238 ASP A O 1
ATOM 1917 N N . VAL A 1 239 ? 34.216 12.173 -41.673 1.00 42.50 239 VAL A N 1
ATOM 1918 C CA . VAL A 1 239 ? 35.634 12.015 -41.995 1.00 42.50 239 VAL A CA 1
ATOM 1919 C C . VAL A 1 239 ? 36.042 13.285 -42.740 1.00 42.50 239 VAL A C 1
ATOM 1921 O O . VAL A 1 239 ? 35.679 13.382 -43.901 1.00 42.50 239 VAL A O 1
ATOM 1924 N N . VAL A 1 240 ? 36.772 14.217 -42.114 1.00 34.53 240 VAL A N 1
ATOM 1925 C CA . VAL A 1 240 ? 37.927 14.954 -42.682 1.00 34.53 240 VAL A CA 1
ATOM 1926 C C . VAL A 1 240 ? 38.683 15.683 -41.552 1.00 34.53 240 VAL A C 1
ATOM 1928 O O . VAL A 1 240 ? 38.112 16.288 -40.654 1.00 34.53 240 VAL A O 1
ATOM 1931 N N . ASP A 1 241 ? 40.001 15.568 -41.656 1.00 32.50 241 ASP A N 1
ATOM 1932 C CA . ASP A 1 241 ? 41.118 16.129 -40.894 1.00 32.50 241 ASP A CA 1
ATOM 1933 C C . ASP A 1 241 ? 41.174 17.680 -40.824 1.00 32.50 241 ASP A C 1
ATOM 1935 O O . ASP A 1 241 ? 40.963 18.355 -41.831 1.00 32.50 241 ASP A O 1
ATOM 1939 N N . ASP A 1 242 ? 41.511 18.235 -39.649 1.00 32.31 242 ASP A N 1
ATOM 1940 C CA . ASP A 1 242 ? 42.773 18.966 -39.368 1.00 32.31 242 ASP A CA 1
ATOM 1941 C C . ASP A 1 242 ? 42.649 20.157 -38.368 1.00 32.31 242 ASP A C 1
ATOM 1943 O O . ASP A 1 242 ? 41.928 21.133 -38.556 1.00 32.31 242 ASP A O 1
ATOM 1947 N N . SER A 1 243 ? 43.487 20.077 -37.328 1.00 31.17 243 SER A N 1
ATOM 1948 C CA . SER A 1 243 ? 44.112 21.117 -36.483 1.00 31.17 243 SER A CA 1
ATOM 1949 C C . SER A 1 243 ? 43.340 22.156 -35.609 1.00 31.17 243 SER A C 1
ATOM 1951 O O . SER A 1 243 ? 42.679 23.077 -36.071 1.00 31.17 243 SER A O 1
ATOM 1953 N N . LYS A 1 244 ? 43.732 22.117 -34.315 1.00 29.50 244 LYS A N 1
ATOM 1954 C CA . LYS A 1 244 ? 44.168 23.209 -33.395 1.00 29.50 244 LYS A CA 1
ATOM 1955 C C . LYS A 1 244 ? 43.180 24.062 -32.558 1.00 29.50 244 LYS A C 1
ATOM 1957 O O . LYS A 1 244 ? 42.522 24.971 -33.037 1.00 29.50 244 LYS A O 1
ATOM 1962 N N . ASN A 1 245 ? 43.418 23.909 -31.244 1.00 25.44 245 ASN A N 1
ATOM 1963 C CA . ASN A 1 245 ? 43.519 24.892 -30.145 1.00 25.44 245 ASN A CA 1
ATOM 1964 C C . ASN A 1 245 ? 42.269 25.535 -29.498 1.00 25.44 245 ASN A C 1
ATOM 1966 O O . ASN A 1 245 ? 41.718 26.504 -29.994 1.00 25.44 245 ASN A O 1
ATOM 1970 N N . ASN A 1 246 ? 42.015 25.066 -28.264 1.00 29.30 246 ASN A N 1
ATOM 1971 C CA . ASN A 1 246 ? 42.128 25.793 -26.982 1.00 29.30 246 ASN A CA 1
ATOM 1972 C C . ASN A 1 246 ? 41.282 27.070 -26.772 1.00 29.30 246 ASN A C 1
ATOM 1974 O O . ASN A 1 246 ? 41.636 28.121 -27.288 1.00 29.30 246 ASN A O 1
ATOM 1978 N N . GLU A 1 247 ? 40.271 27.020 -25.895 1.00 26.97 247 GLU A N 1
ATOM 1979 C CA . GLU A 1 247 ? 40.293 27.685 -24.576 1.00 26.97 247 GLU A CA 1
ATOM 1980 C C . GLU A 1 247 ? 38.975 27.514 -23.794 1.00 26.97 247 GLU A C 1
ATOM 1982 O O . GLU A 1 247 ? 37.900 27.253 -24.323 1.00 26.97 247 GLU A O 1
ATOM 1987 N N . ASN A 1 248 ? 39.143 27.628 -22.482 1.00 29.80 248 ASN A N 1
ATOM 1988 C CA . ASN A 1 248 ? 38.269 27.315 -21.362 1.00 29.80 248 ASN A CA 1
ATOM 1989 C C . ASN A 1 248 ? 37.233 28.425 -21.078 1.00 29.80 248 ASN A C 1
ATOM 1991 O O . ASN A 1 248 ? 37.590 29.600 -21.110 1.00 29.80 248 ASN A O 1
ATOM 1995 N N . SER A 1 249 ? 36.009 28.085 -20.653 1.00 27.52 249 SER A N 1
ATOM 1996 C CA . SER A 1 249 ? 35.261 28.929 -19.702 1.00 27.52 249 SER A CA 1
ATOM 1997 C C . SER A 1 249 ? 34.111 28.176 -19.026 1.00 27.52 249 SER A C 1
ATOM 1999 O O . SER A 1 249 ? 33.048 27.955 -19.603 1.00 27.52 249 SER A O 1
ATOM 2001 N N . ASN A 1 250 ? 34.340 27.819 -17.761 1.00 30.61 250 ASN A N 1
ATOM 2002 C CA . ASN A 1 250 ? 33.321 27.436 -16.790 1.00 30.61 250 ASN A CA 1
ATOM 2003 C C . ASN A 1 250 ? 32.351 28.593 -16.524 1.00 30.61 250 ASN A C 1
ATOM 2005 O O . ASN A 1 250 ? 32.777 29.727 -16.292 1.00 30.61 250 ASN A O 1
ATOM 2009 N N . LYS A 1 251 ? 31.059 28.278 -16.395 1.00 28.53 251 LYS A N 1
ATOM 2010 C CA . LYS A 1 251 ? 30.106 29.144 -15.698 1.00 28.53 251 LYS A CA 1
ATOM 2011 C C . LYS A 1 251 ? 29.234 28.310 -14.762 1.00 28.53 251 LYS A C 1
ATOM 2013 O O . LYS A 1 251 ? 28.331 27.604 -15.192 1.00 28.53 251 LYS A O 1
ATOM 2018 N N . GLU A 1 252 ? 29.565 28.387 -13.476 1.00 30.28 252 GLU A N 1
ATOM 2019 C CA . GLU A 1 252 ? 28.751 27.899 -12.365 1.00 30.28 252 GLU A CA 1
ATOM 2020 C C . GLU A 1 252 ? 27.445 28.700 -12.280 1.00 30.28 252 GLU A C 1
ATOM 2022 O O . GLU A 1 252 ? 27.471 29.928 -12.164 1.00 30.28 252 GLU A O 1
ATOM 2027 N N . GLU A 1 253 ? 26.306 28.008 -12.254 1.00 27.02 253 GLU A N 1
ATOM 2028 C CA . GLU A 1 253 ? 25.036 28.571 -11.795 1.00 27.02 253 GLU A CA 1
ATOM 2029 C C . GLU A 1 253 ? 24.681 27.995 -10.421 1.00 27.02 253 GLU A C 1
ATOM 2031 O O . GLU A 1 253 ? 24.427 26.802 -10.243 1.00 27.02 253 GLU A O 1
ATOM 2036 N N . LYS A 1 254 ? 24.695 28.885 -9.425 1.00 26.98 254 LYS A N 1
ATOM 2037 C CA . LYS A 1 254 ? 24.239 28.643 -8.056 1.00 26.98 254 LYS A CA 1
ATOM 2038 C C . LYS A 1 254 ? 22.720 28.496 -8.039 1.00 26.98 254 LYS A C 1
ATOM 2040 O O . LYS A 1 254 ? 22.019 29.467 -8.307 1.00 26.98 254 LYS A O 1
ATOM 2045 N N . ASN A 1 255 ? 22.224 27.340 -7.604 1.00 25.64 255 ASN A N 1
ATOM 2046 C CA . ASN A 1 255 ? 20.825 27.172 -7.222 1.00 25.64 255 ASN A CA 1
ATOM 2047 C C . ASN A 1 255 ? 20.703 27.083 -5.698 1.00 25.64 255 ASN A C 1
ATOM 2049 O O . ASN A 1 255 ? 21.314 26.235 -5.049 1.00 25.64 255 ASN A O 1
ATOM 2053 N N . ASN A 1 256 ? 19.932 28.023 -5.150 1.00 24.78 256 ASN A N 1
ATOM 2054 C CA . ASN A 1 256 ? 19.662 28.204 -3.729 1.00 24.78 256 ASN A CA 1
ATOM 2055 C C . ASN A 1 256 ? 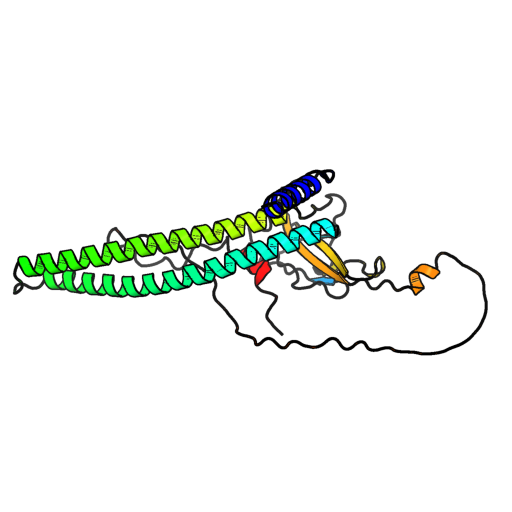19.052 26.944 -3.097 1.00 24.78 256 ASN A C 1
ATOM 2057 O O . ASN A 1 256 ? 18.013 26.456 -3.543 1.00 24.78 256 ASN A O 1
ATOM 2061 N N . LEU A 1 257 ? 19.677 26.477 -2.014 1.00 24.00 257 LEU A N 1
ATOM 2062 C CA . LEU A 1 257 ? 19.098 25.511 -1.089 1.00 24.00 257 LEU A CA 1
ATOM 2063 C C . LEU A 1 257 ? 17.967 26.178 -0.297 1.00 24.00 257 LEU A C 1
ATOM 2065 O O . LEU A 1 257 ? 18.191 27.175 0.388 1.00 24.00 257 LEU A O 1
ATOM 2069 N N . ILE A 1 258 ? 16.775 25.587 -0.346 1.00 25.25 258 ILE A N 1
ATOM 2070 C CA . ILE A 1 258 ? 15.767 25.755 0.701 1.00 25.25 258 ILE A CA 1
ATOM 2071 C C . ILE A 1 258 ? 15.860 24.503 1.574 1.00 25.25 258 ILE A C 1
ATOM 2073 O O . ILE A 1 258 ? 15.556 23.395 1.137 1.00 25.25 258 ILE A O 1
ATOM 2077 N N . GLU A 1 259 ? 16.358 24.696 2.788 1.00 23.94 259 GLU A N 1
ATOM 2078 C CA . GLU A 1 259 ? 16.505 23.681 3.823 1.00 23.94 259 GLU A CA 1
ATOM 2079 C C . GLU A 1 259 ? 15.135 23.453 4.486 1.00 23.94 259 GLU A C 1
ATOM 2081 O O . GLU A 1 259 ? 14.588 24.360 5.111 1.00 23.94 259 GLU A O 1
ATOM 2086 N N . PHE A 1 260 ? 14.552 22.261 4.318 1.00 26.03 260 PHE A N 1
ATOM 2087 C CA . PHE A 1 260 ? 13.350 21.837 5.045 1.00 26.03 260 PHE A CA 1
ATOM 2088 C C . PHE A 1 260 ? 13.709 20.734 6.041 1.00 26.03 260 PHE A C 1
ATOM 2090 O O . PHE A 1 260 ? 14.436 19.794 5.720 1.00 26.03 260 PHE A O 1
ATOM 2097 N N . GLN A 1 261 ? 13.233 20.910 7.273 1.00 23.59 261 GLN A N 1
ATOM 2098 C CA . GLN A 1 261 ? 13.580 20.113 8.443 1.00 23.59 261 GLN A CA 1
ATOM 2099 C C . GLN A 1 261 ? 12.856 18.760 8.461 1.00 23.59 261 GLN A C 1
ATOM 2101 O O . GLN A 1 261 ? 11.649 18.690 8.244 1.00 23.59 261 GLN A O 1
ATOM 2106 N N . ASN A 1 262 ? 13.618 17.705 8.762 1.00 22.09 262 ASN A N 1
ATOM 2107 C CA . ASN A 1 262 ? 13.167 16.319 8.872 1.00 22.09 262 ASN A CA 1
ATOM 2108 C C . ASN A 1 262 ? 12.361 16.080 10.155 1.00 22.09 262 ASN A C 1
ATOM 2110 O O . ASN A 1 262 ? 12.886 16.239 11.260 1.00 22.09 262 ASN A O 1
ATOM 2114 N N . THR A 1 263 ? 11.143 15.565 10.013 1.00 22.72 263 THR A N 1
ATOM 2115 C CA . THR A 1 263 ? 10.444 14.823 11.065 1.00 22.72 263 THR A CA 1
ATOM 2116 C C . THR A 1 263 ? 10.058 13.451 10.513 1.00 22.72 263 THR A C 1
ATOM 2118 O O . THR A 1 263 ? 9.233 13.325 9.616 1.00 22.72 263 THR A O 1
ATOM 2121 N N . ASN A 1 264 ? 10.695 12.403 11.037 1.00 24.33 264 ASN A N 1
ATOM 2122 C CA . ASN A 1 264 ? 10.420 11.013 10.676 1.00 24.33 264 ASN A CA 1
ATOM 2123 C C . ASN A 1 264 ? 8.996 10.626 11.134 1.00 24.33 264 ASN A C 1
ATOM 2125 O O . ASN A 1 264 ? 8.789 10.376 12.322 1.00 24.33 264 ASN A O 1
ATOM 2129 N N . ASP A 1 265 ? 8.014 10.566 10.226 1.00 23.42 265 ASP A N 1
ATOM 2130 C CA . ASP A 1 265 ? 6.643 10.114 10.532 1.00 23.42 265 ASP A CA 1
ATOM 2131 C C . ASP A 1 265 ? 6.469 8.618 10.213 1.00 23.42 265 ASP A C 1
ATOM 2133 O O . ASP A 1 265 ? 6.090 8.223 9.112 1.00 23.42 265 ASP A O 1
ATOM 2137 N N . ASN A 1 266 ? 6.730 7.763 11.205 1.00 25.30 266 ASN A N 1
ATOM 2138 C CA . ASN A 1 266 ? 6.594 6.306 11.106 1.00 25.30 2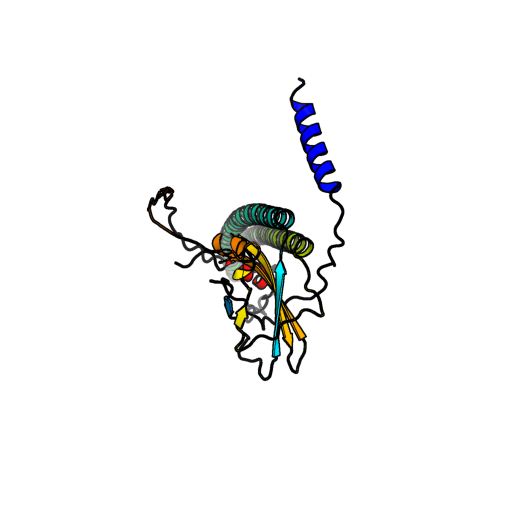66 ASN A CA 1
ATOM 2139 C C . ASN A 1 266 ? 5.161 5.811 11.399 1.00 25.30 266 ASN A C 1
ATOM 2141 O O . ASN A 1 266 ? 4.960 4.905 12.207 1.00 25.30 266 ASN A O 1
ATOM 2145 N N . THR A 1 267 ? 4.142 6.406 10.778 1.00 28.91 267 THR A N 1
ATOM 2146 C CA . THR A 1 267 ? 2.742 6.012 11.017 1.00 28.91 267 THR A CA 1
ATOM 2147 C C . THR A 1 267 ? 2.120 5.365 9.783 1.00 28.91 267 THR A C 1
ATOM 2149 O O . THR A 1 267 ? 1.734 6.034 8.823 1.00 28.91 267 THR A O 1
ATOM 2152 N N . THR A 1 268 ? 2.023 4.036 9.833 1.00 29.05 268 THR A N 1
ATOM 2153 C CA . THR A 1 268 ? 1.143 3.238 8.971 1.00 29.05 268 THR A CA 1
ATOM 2154 C C . THR A 1 268 ? -0.267 3.261 9.571 1.00 29.05 268 THR A C 1
ATOM 2156 O O . THR A 1 268 ? -0.410 3.093 10.779 1.00 29.05 268 THR A O 1
ATOM 2159 N N . ALA A 1 269 ? -1.312 3.489 8.768 1.00 30.56 269 ALA A N 1
ATOM 2160 C CA . ALA A 1 269 ? -2.674 3.163 9.199 1.00 30.56 269 ALA A CA 1
ATOM 2161 C C . ALA A 1 269 ? -2.845 1.649 9.077 1.00 30.56 269 ALA A C 1
ATOM 2163 O O . ALA A 1 269 ? -2.838 1.115 7.968 1.00 30.56 269 ALA A O 1
ATOM 2164 N N . GLN A 1 270 ? -2.983 0.955 10.201 1.00 33.94 270 GLN A N 1
ATOM 2165 C CA . GLN A 1 270 ? -3.429 -0.432 10.224 1.00 33.94 270 GLN A CA 1
ATOM 2166 C C . GLN A 1 270 ? -4.648 -0.573 11.130 1.00 33.94 270 GLN A C 1
ATOM 2168 O O . GLN A 1 270 ? -4.626 -0.122 12.269 1.00 33.94 270 GLN A O 1
ATOM 2173 N N . GLY A 1 271 ? -5.655 -1.296 10.631 1.00 43.97 271 GLY A N 1
ATOM 2174 C CA . GLY A 1 271 ? -6.694 -1.924 11.444 1.00 43.97 271 GLY A CA 1
ATOM 2175 C C . GLY A 1 271 ? -8.084 -1.328 11.258 1.00 43.97 271 GLY A C 1
ATOM 2176 O O . GLY A 1 271 ? -8.383 -0.266 11.786 1.00 43.97 271 GLY A O 1
ATOM 2177 N N . LYS A 1 272 ? -8.990 -2.071 10.606 1.00 40.72 272 LYS A N 1
ATOM 2178 C CA . LYS A 1 272 ? -10.414 -1.914 10.927 1.00 40.72 272 LYS A CA 1
ATOM 2179 C C . LYS A 1 272 ? -10.594 -2.337 12.376 1.00 40.72 272 LYS A C 1
ATOM 2181 O O . LYS A 1 272 ? -10.202 -3.446 12.746 1.00 40.72 272 LYS A O 1
ATOM 2186 N N . LEU A 1 273 ? -11.184 -1.477 13.193 1.00 42.97 273 LEU A N 1
ATOM 2187 C CA . LEU A 1 273 ? -11.507 -1.848 14.562 1.00 42.97 273 LEU A CA 1
ATOM 2188 C C . LEU A 1 273 ? -12.766 -2.726 14.543 1.00 42.97 273 LEU A C 1
ATOM 2190 O O . LEU A 1 273 ? -13.776 -2.320 13.955 1.00 42.97 273 LEU A O 1
ATOM 2194 N N . PRO A 1 274 ? -12.733 -3.936 15.137 1.00 41.47 274 PRO A N 1
ATOM 2195 C CA . PRO A 1 274 ? -13.895 -4.810 15.150 1.00 41.47 274 PRO A CA 1
ATOM 2196 C C . PRO A 1 274 ? -15.020 -4.180 15.974 1.00 41.47 274 PRO A C 1
ATOM 2198 O O . PRO A 1 274 ? -14.785 -3.623 17.048 1.00 41.47 274 PRO A O 1
ATOM 2201 N N . PHE A 1 275 ? -16.261 -4.333 15.511 1.00 38.59 275 PHE A N 1
ATOM 2202 C CA . PHE A 1 275 ? -17.445 -4.033 16.312 1.00 38.59 275 PHE A CA 1
ATOM 2203 C C . PHE A 1 275 ? -17.509 -5.011 17.493 1.00 38.59 275 PHE A C 1
ATOM 2205 O O . PHE A 1 275 ? -17.996 -6.136 17.370 1.00 38.59 275 PHE A O 1
ATOM 2212 N N . THR A 1 276 ? -16.997 -4.624 18.661 1.00 42.41 276 THR A N 1
ATOM 2213 C CA . THR A 1 276 ? -17.127 -5.451 19.864 1.00 42.41 276 THR A CA 1
ATOM 2214 C C . THR A 1 276 ? -18.563 -5.375 20.371 1.00 42.41 276 THR A C 1
ATOM 2216 O O . THR A 1 276 ? -18.986 -4.371 20.945 1.00 42.41 276 THR A O 1
ATOM 2219 N N . GLY A 1 277 ? -19.322 -6.446 20.138 1.00 30.38 277 GLY A N 1
ATOM 2220 C CA . GLY A 1 277 ? -20.724 -6.548 20.527 1.00 30.38 277 GLY A CA 1
ATOM 2221 C C . GLY A 1 277 ? -21.261 -7.979 20.533 1.00 30.38 277 GLY A C 1
ATOM 2222 O O . GLY A 1 277 ? -22.351 -8.199 20.024 1.00 30.38 277 GLY A O 1
ATOM 2223 N N . LYS A 1 278 ? -20.508 -8.960 21.058 1.00 31.08 278 LYS A N 1
ATOM 2224 C CA . LYS A 1 278 ? -21.031 -10.264 21.526 1.00 31.08 278 LYS A CA 1
ATOM 2225 C C . LYS A 1 278 ? -19.950 -11.043 22.295 1.00 31.08 278 LYS A C 1
ATOM 2227 O O . LYS A 1 278 ? -18.972 -11.479 21.711 1.00 31.08 278 LYS A O 1
ATOM 2232 N N . ASN A 1 279 ? -20.181 -11.198 23.600 1.00 28.55 279 ASN A N 1
ATOM 2233 C CA . ASN A 1 279 ? -19.627 -12.163 24.564 1.00 28.55 279 ASN A CA 1
ATOM 2234 C C . ASN A 1 279 ? -18.092 -12.362 24.663 1.00 28.55 279 ASN A C 1
ATOM 2236 O O . ASN A 1 279 ? -17.418 -12.833 23.754 1.00 28.55 279 ASN A O 1
ATOM 2240 N N . LYS A 1 280 ? -17.577 -12.096 25.875 1.00 29.88 280 LYS A N 1
ATOM 2241 C CA . LYS A 1 280 ? -16.193 -12.222 26.384 1.00 29.88 280 LYS A CA 1
ATOM 2242 C C . LYS A 1 280 ? -15.570 -13.645 26.337 1.00 29.88 280 LYS A C 1
ATOM 2244 O O . LYS A 1 280 ? -15.059 -14.100 27.354 1.00 29.88 280 LYS A O 1
ATOM 2249 N N . ILE A 1 281 ? -15.582 -14.372 25.213 1.00 27.12 281 ILE A N 1
ATOM 2250 C CA . ILE A 1 281 ? -14.935 -15.712 25.147 1.00 27.12 281 ILE A CA 1
ATOM 2251 C C . ILE A 1 281 ? -13.878 -15.881 24.037 1.00 27.12 281 ILE A C 1
ATOM 2253 O O . ILE A 1 281 ? -13.100 -16.823 24.099 1.00 27.12 281 ILE A O 1
ATOM 2257 N N . TYR A 1 282 ? -13.682 -14.926 23.126 1.00 29.31 282 TYR A N 1
ATOM 2258 C CA . TYR A 1 282 ? -12.533 -14.971 22.204 1.00 29.31 282 TYR A CA 1
ATOM 2259 C C . TYR A 1 282 ? -11.801 -13.632 22.171 1.00 29.31 282 TYR A C 1
ATOM 2261 O O . TYR A 1 282 ? -12.052 -12.779 21.328 1.00 29.31 282 TYR A O 1
ATOM 2269 N N . LEU A 1 283 ? -10.909 -13.439 23.144 1.00 27.98 283 LEU A N 1
ATOM 2270 C CA . LEU A 1 283 ? -10.023 -12.273 23.247 1.00 27.98 283 LEU A CA 1
ATOM 2271 C C . LEU A 1 283 ? -8.550 -12.704 23.353 1.00 27.98 283 LEU A C 1
ATOM 2273 O O . LEU A 1 283 ? -7.746 -12.079 24.036 1.00 27.98 283 LEU A O 1
ATOM 2277 N N . ILE A 1 284 ? -8.206 -13.797 22.667 1.00 27.77 284 ILE A N 1
ATOM 2278 C CA . ILE A 1 284 ? -6.833 -14.256 22.451 1.00 27.77 284 ILE A CA 1
ATOM 2279 C C . ILE A 1 284 ? -6.730 -14.642 20.967 1.00 27.77 284 ILE A C 1
ATOM 2281 O O . ILE A 1 284 ? -7.510 -15.462 20.501 1.00 27.77 284 ILE A O 1
ATOM 2285 N N . SER A 1 285 ? -5.776 -14.016 20.266 1.00 28.44 285 SER A N 1
ATOM 2286 C CA . SER A 1 285 ? -5.409 -14.143 18.838 1.00 28.44 285 SER A CA 1
ATOM 2287 C C . SER A 1 285 ? -6.162 -13.289 17.799 1.00 28.44 285 SER A C 1
ATOM 2289 O O . SER A 1 285 ? -6.801 -13.819 16.898 1.00 28.44 285 SER A O 1
ATOM 2291 N N . ILE A 1 286 ? -6.002 -11.961 17.835 1.00 31.94 286 ILE A N 1
ATOM 2292 C CA . ILE A 1 286 ? -6.139 -11.120 16.623 1.00 31.94 286 ILE A CA 1
ATOM 2293 C C . ILE A 1 286 ? -4.994 -10.089 16.615 1.00 31.94 286 ILE A C 1
ATOM 2295 O O . ILE A 1 286 ? -5.192 -8.892 16.781 1.00 31.94 286 ILE A O 1
ATOM 2299 N N . VAL A 1 287 ? -3.759 -10.595 16.512 1.00 28.83 287 VAL A N 1
ATOM 2300 C CA . VAL A 1 287 ? -2.533 -9.832 16.167 1.00 28.83 287 VAL A CA 1
ATOM 2301 C C . VAL A 1 287 ? -2.032 -10.285 14.783 1.00 28.83 287 VAL A C 1
ATOM 2303 O O . VAL A 1 287 ? -0.880 -10.117 14.403 1.00 28.83 287 VAL A O 1
ATOM 2306 N N . SER A 1 288 ? -2.884 -10.921 13.984 1.00 29.36 288 SER A N 1
ATOM 2307 C CA . SER A 1 288 ? -2.485 -11.479 12.695 1.00 29.36 288 SER A CA 1
ATOM 2308 C C . SER A 1 288 ? -3.647 -11.372 11.727 1.00 29.36 288 SER A C 1
ATOM 2310 O O . SER A 1 288 ? -4.778 -11.651 12.116 1.00 29.36 288 SER A O 1
ATOM 2312 N N . ILE A 1 289 ? -3.324 -11.024 10.476 1.00 28.25 289 ILE A N 1
ATOM 2313 C CA . ILE A 1 289 ? -4.221 -10.662 9.366 1.00 28.25 289 ILE A CA 1
ATOM 2314 C C . ILE A 1 289 ? -4.630 -9.179 9.529 1.00 28.25 289 ILE A C 1
ATOM 2316 O O . ILE A 1 289 ? -5.321 -8.819 10.470 1.00 28.25 289 ILE A O 1
ATOM 2320 N N . ILE A 1 290 ? -4.191 -8.225 8.703 1.00 36.34 290 ILE A N 1
ATOM 2321 C CA . ILE A 1 290 ? -4.269 -8.208 7.238 1.00 36.34 290 ILE A CA 1
ATOM 2322 C C . ILE A 1 290 ? -3.091 -7.389 6.675 1.00 36.34 290 ILE A C 1
ATOM 2324 O O . ILE A 1 290 ? -3.075 -6.160 6.694 1.00 36.34 290 ILE A O 1
ATOM 2328 N N . ILE A 1 291 ? -2.095 -8.110 6.171 1.00 39.03 291 ILE A N 1
ATOM 2329 C CA . ILE A 1 291 ? -1.167 -7.653 5.134 1.00 39.03 291 ILE A CA 1
ATOM 2330 C C . ILE A 1 291 ? -1.956 -7.744 3.822 1.00 39.03 291 ILE A C 1
ATOM 2332 O O . ILE A 1 291 ? -2.642 -8.744 3.652 1.00 39.03 291 ILE A O 1
ATOM 2336 N N . ILE A 1 292 ? -1.925 -6.708 2.971 1.00 31.55 292 ILE A N 1
ATOM 2337 C CA . ILE A 1 292 ? -1.914 -6.786 1.487 1.00 31.55 292 ILE A CA 1
ATOM 2338 C C . ILE A 1 292 ? -2.090 -5.381 0.863 1.00 31.55 292 ILE A C 1
ATOM 2340 O O . ILE A 1 292 ? -1.318 -5.027 -0.015 1.00 31.55 292 ILE A O 1
ATOM 2344 N N . ALA A 1 293 ? -2.955 -4.493 1.374 1.00 30.19 293 ALA A N 1
ATOM 2345 C CA . ALA A 1 293 ? -3.156 -3.170 0.737 1.00 30.19 293 ALA A CA 1
ATOM 2346 C C . ALA A 1 293 ? -1.987 -2.174 0.932 1.00 30.19 293 ALA A C 1
ATOM 2348 O O . ALA A 1 293 ? -1.826 -1.215 0.182 1.00 30.19 293 ALA A O 1
ATOM 2349 N N . ILE A 1 294 ? -1.144 -2.411 1.941 1.00 35.50 294 ILE A N 1
ATOM 2350 C CA . ILE A 1 294 ? -0.013 -1.539 2.285 1.00 35.50 294 ILE A CA 1
ATOM 2351 C C . ILE A 1 294 ? 1.214 -1.830 1.419 1.00 35.50 294 ILE A C 1
ATOM 2353 O O . ILE A 1 294 ? 2.067 -0.960 1.307 1.00 35.50 294 ILE A O 1
ATOM 2357 N N . ILE A 1 295 ? 1.335 -3.006 0.793 1.00 33.38 295 ILE A N 1
ATOM 2358 C CA . ILE A 1 295 ? 2.551 -3.343 0.039 1.00 33.38 295 ILE A CA 1
ATOM 2359 C C . ILE A 1 295 ? 2.669 -2.442 -1.190 1.00 33.38 295 ILE A C 1
ATOM 2361 O O . ILE A 1 295 ? 3.715 -1.833 -1.362 1.00 33.38 295 ILE A O 1
ATOM 2365 N N . SER A 1 296 ? 1.597 -2.219 -1.948 1.00 32.66 296 SER A N 1
ATOM 2366 C CA . SER A 1 296 ? 1.639 -1.329 -3.117 1.00 32.66 296 SER A CA 1
ATOM 2367 C C . SER A 1 296 ? 1.863 0.142 -2.729 1.00 32.66 296 SER A C 1
ATOM 2369 O O . SER A 1 296 ? 2.670 0.825 -3.354 1.00 32.66 296 SER A O 1
ATOM 2371 N N . TYR A 1 297 ? 1.250 0.624 -1.637 1.00 34.59 297 TYR A N 1
ATOM 2372 C CA . TYR A 1 297 ? 1.418 2.017 -1.195 1.00 34.59 297 TYR A CA 1
ATOM 2373 C C . TYR A 1 297 ? 2.761 2.277 -0.484 1.00 34.59 297 TYR A C 1
ATOM 2375 O O . TYR A 1 297 ? 3.425 3.266 -0.781 1.00 34.59 297 TYR A O 1
ATOM 2383 N N . ASN A 1 298 ? 3.235 1.386 0.400 1.00 36.19 298 ASN A N 1
ATOM 2384 C CA . ASN A 1 298 ? 4.563 1.517 1.020 1.00 36.19 298 ASN A CA 1
ATOM 2385 C C . ASN A 1 298 ? 5.701 1.216 0.037 1.00 36.19 298 ASN A C 1
ATOM 2387 O O . ASN A 1 298 ? 6.765 1.806 0.184 1.00 36.19 298 ASN A O 1
ATOM 2391 N N . LYS A 1 299 ? 5.527 0.351 -0.969 1.00 39.94 299 LYS A N 1
ATOM 2392 C CA . LYS A 1 299 ? 6.555 0.142 -2.005 1.00 39.94 299 LYS A CA 1
ATOM 2393 C C . LYS A 1 299 ? 6.768 1.410 -2.840 1.00 39.94 299 LYS A C 1
ATOM 2395 O O . LYS A 1 299 ? 7.897 1.668 -3.239 1.00 39.94 299 LYS A O 1
ATOM 2400 N N . TYR A 1 300 ? 5.736 2.250 -2.979 1.00 38.31 300 TYR A N 1
ATOM 2401 C CA . TYR A 1 300 ? 5.830 3.552 -3.647 1.00 38.31 300 TYR A CA 1
ATOM 2402 C C . TYR A 1 300 ? 6.247 4.711 -2.708 1.00 38.31 300 TYR A C 1
ATOM 2404 O O . TYR A 1 300 ? 6.994 5.594 -3.120 1.00 38.31 300 TYR A O 1
ATOM 2412 N N . PHE A 1 301 ? 5.840 4.712 -1.427 1.00 35.56 301 PHE A N 1
ATOM 2413 C CA . PHE A 1 301 ? 6.106 5.825 -0.489 1.00 35.56 301 PHE A CA 1
ATOM 2414 C C . PHE A 1 301 ? 7.278 5.648 0.487 1.00 35.56 301 PHE A C 1
ATOM 2416 O O . PHE A 1 301 ? 7.711 6.636 1.081 1.00 35.56 301 PHE A O 1
ATOM 2423 N N . LYS A 1 302 ? 7.819 4.439 0.694 1.00 37.06 302 LYS A N 1
ATOM 2424 C CA . LYS A 1 302 ? 8.815 4.209 1.761 1.00 37.06 302 LYS A CA 1
ATOM 2425 C C . LYS A 1 302 ? 10.225 4.718 1.439 1.00 37.06 302 LYS A C 1
ATOM 2427 O O . LYS A 1 302 ? 11.106 4.585 2.280 1.00 37.06 302 LYS A O 1
ATOM 2432 N N . TYR A 1 303 ? 10.473 5.330 0.282 1.00 46.75 303 TYR A N 1
ATOM 2433 C CA . TYR A 1 303 ? 11.850 5.639 -0.119 1.00 46.75 303 TYR A CA 1
ATOM 2434 C C . TYR A 1 303 ? 12.054 7.028 -0.719 1.00 46.75 303 TYR A C 1
ATOM 2436 O O . TYR A 1 303 ? 12.733 7.186 -1.731 1.00 46.75 303 TYR A O 1
ATOM 2444 N N . LYS A 1 304 ? 11.538 8.055 -0.035 1.00 32.16 304 LYS A N 1
ATOM 2445 C CA . LYS A 1 304 ? 12.091 9.413 -0.166 1.00 32.16 304 LYS A CA 1
ATOM 2446 C C . LYS A 1 304 ? 12.789 9.956 1.080 1.00 32.16 304 LYS A C 1
ATOM 2448 O O . LYS A 1 304 ? 13.403 11.011 0.984 1.00 32.16 304 LYS A O 1
ATOM 2453 N N . ASP A 1 305 ? 12.804 9.204 2.179 1.00 31.73 305 ASP A N 1
ATOM 2454 C CA . ASP A 1 305 ? 13.404 9.649 3.437 1.00 31.73 305 ASP A CA 1
ATOM 2455 C C . ASP A 1 305 ? 14.323 8.582 4.038 1.00 31.73 305 ASP A C 1
ATOM 2457 O O . ASP A 1 305 ? 13.917 7.857 4.937 1.00 31.73 305 ASP A O 1
ATOM 2461 N N . VAL A 1 306 ? 15.566 8.505 3.548 1.00 26.69 306 VAL A N 1
ATOM 2462 C CA . VAL A 1 306 ? 16.778 8.301 4.366 1.00 26.69 306 VAL A CA 1
ATOM 2463 C C . VAL A 1 306 ? 17.946 8.935 3.599 1.00 26.69 306 VAL A C 1
ATOM 2465 O O . VAL A 1 306 ? 18.281 8.493 2.501 1.00 26.69 306 VAL A O 1
ATOM 2468 N N . LYS A 1 307 ? 18.530 9.995 4.164 1.00 31.39 307 LYS A N 1
ATOM 2469 C CA . LYS A 1 307 ? 19.898 10.436 3.853 1.00 31.39 307 LYS A CA 1
ATOM 2470 C C . LYS A 1 307 ? 20.882 9.593 4.650 1.00 31.39 307 LYS A C 1
ATOM 2472 O O . LYS A 1 307 ? 20.572 9.344 5.837 1.00 31.39 307 LYS A O 1
#

Mean predicted aligned error: 15.41 Å

Secondary structure (DSSP, 8-state):
--HHHHHHHHHHHHHHHHTTS---------S-B-TT--EE--S--BTTEEEPEEPTT--S-EEEEEEEEPPHHHHHHHHHHHHHHHHHHHHHHHHHHHHHHHHHHHHHHHHHHHHHHHHHTT-TTS-HHHHHHHHHHHHHHHHHHHHHHHHHHHHHHHHHHHHHHHHHHHHHHSPPPPTT-PEEPBTTEEE--GGG--SEEEEEEEEEEE-SS-EEEEEEEEEEE----GGGGGSSS----------------------------------PPP---S-TT--S--S----SHHHHHHHHHTTS---

Nearest PDB structures (foldseek):
  4bne-assembly1_B  TM=7.905E-01  e=5.219E-01  Gallus gallus
  2efl-assembly1_A-2  TM=7.567E-01  e=7.796E-01  Homo sapiens
  6r1j-assembly1_J-2  TM=5.209E-01  e=3.460E+00  Aeromonas hydrophila J-1

pLDDT: mean 70.54, std 25.98, range [22.09, 98.5]

Foldseek 3Di:
DPVPVVVVVVVVVVVVVVVPDPPPVQPALDADAPQVVQWAWFLAQAPFKGFIDGDPVFDDKWKWKDWAFADPVLVVVLVVLVVVLVVVLVVLVVVLVVLVVVLVVLVVQLVVLVVVLVVLVVDPPDDPVVNVVSVVSNVVSLVSNLVSLVVSLVSVVVSLVSLVVSVSSSSSSAHDDDPVRIDTDDNRMGGDQLQVDAAKTKIKMKMWMGGPVGIHIHIDIHIYGHDHDPVNVPVVPDDDDDDDDDDDDDDDDDDDDDDDDDDDDPDDDDDSDDSPDDDDDDPPDDPDDDPDSVCVVCSVVVPPDDD

Solvent-accessible surface area (backbone atoms only — not comparable to full-atom values): 18834 Å² total; per-residue (Å²): 143,65,74,70,62,56,54,54,52,51,52,52,48,53,54,52,56,67,69,65,54,81,77,69,84,65,65,72,78,82,72,78,63,38,89,82,64,46,71,41,75,46,94,58,51,60,88,25,33,33,51,48,47,65,42,86,86,69,65,85,64,49,49,28,34,37,80,40,78,48,54,69,69,52,49,52,50,42,53,49,49,49,53,56,38,49,57,52,45,54,51,45,51,54,52,36,54,53,39,50,52,53,34,52,55,31,45,54,50,23,51,52,29,42,51,54,29,61,49,46,75,71,41,85,86,58,52,71,68,58,45,51,49,34,47,50,51,21,54,51,33,44,49,56,28,52,55,44,45,48,55,31,39,54,44,50,50,51,41,54,48,48,54,51,53,38,50,52,56,39,45,69,62,50,75,69,85,59,93,90,63,65,41,75,39,61,94,45,34,47,76,48,80,27,64,83,36,62,54,77,46,45,27,34,39,39,38,40,40,39,44,89,90,47,75,43,31,43,73,49,80,44,74,33,58,31,65,37,53,80,72,69,72,52,71,84,69,69,94,78,90,83,88,87,82,89,87,88,82,90,80,89,80,89,77,84,84,82,91,76,86,89,74,92,79,91,76,79,93,77,77,78,74,77,86,88,81,77,76,100,79,80,92,78,86,83,91,68,86,84,87,64,80,56,56,68,53,44,72,71,60,67,78,85,79,79,134